Protein AF-A0A2N2CXV5-F1 (afdb_monomer_lite)

Foldseek 3Di:
DDAPLRVLVVQQVPCSVLSCLLCVQAVVSRVFAEDEAPDQFKHKAWQFPDWDDWDDDDVPDDTDDTDTDTDIDMGTWDKQKDKDKDFPVRQVVQVHPVSVCVVCSSVRSNVSSLVVSLCCVVVNQVVLQQVLLQEAELPADDLQKWKKKKAFDDPRAWGKYFGSVCSPPSHNWDKDWDPNQDWDFDFDDDPNDTDTGIITMIMTITIMDTHHSDSQRMHMYINQADDDPPGRQHALVNVVVSCVSNVHDLVGMAMETAPVSLVVVLVRVVVPDDPDDPPPDDDPPPQDDVNHGYDHHPSTDRRNHGHDDRD

Structure (mmCIF, N/CA/C/O backbone):
data_AF-A0A2N2CXV5-F1
#
_entry.id   AF-A0A2N2CXV5-F1
#
loop_
_atom_site.group_PDB
_atom_site.id
_atom_site.type_symbol
_atom_site.label_atom_id
_atom_site.label_alt_id
_atom_site.label_comp_id
_atom_site.label_asym_id
_atom_site.label_entity_id
_atom_site.label_seq_id
_atom_site.pdbx_PDB_ins_code
_atom_site.Cartn_x
_atom_site.Cartn_y
_atom_site.Cartn_z
_atom_site.occupancy
_atom_site.B_iso_or_equiv
_atom_site.auth_seq_id
_atom_site.auth_comp_id
_atom_site.auth_asym_id
_atom_site.auth_atom_id
_a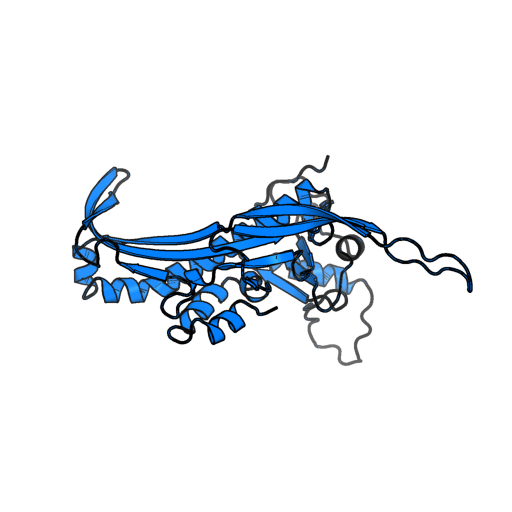tom_site.pdbx_PDB_model_num
ATOM 1 N N . MET A 1 1 ? -1.252 -17.374 -0.617 1.00 58.06 1 MET A N 1
ATOM 2 C CA . MET A 1 1 ? -1.313 -16.255 0.342 1.00 58.06 1 MET A CA 1
ATOM 3 C C . MET A 1 1 ? -2.695 -15.644 0.232 1.00 58.06 1 MET A C 1
ATOM 5 O O . MET A 1 1 ? -3.076 -15.354 -0.900 1.00 58.06 1 MET A O 1
ATOM 9 N N . PRO A 1 2 ? -3.452 -15.525 1.332 1.00 68.75 2 PRO A N 1
ATOM 10 C CA . PRO A 1 2 ? -4.800 -14.988 1.276 1.00 68.75 2 PRO A CA 1
ATOM 11 C C . PRO A 1 2 ? -4.801 -13.473 1.067 1.00 68.75 2 PRO A C 1
ATOM 13 O O . PRO A 1 2 ? -3.919 -12.761 1.553 1.00 68.75 2 PRO A O 1
ATOM 16 N N . THR A 1 3 ? -5.800 -12.975 0.347 1.00 73.31 3 THR A N 1
ATOM 17 C CA . THR A 1 3 ? -6.060 -11.533 0.239 1.00 73.31 3 THR A CA 1
ATOM 18 C C . THR A 1 3 ? -6.778 -11.020 1.483 1.00 73.31 3 THR A C 1
ATOM 20 O O . THR A 1 3 ? -7.294 -11.788 2.304 1.00 73.31 3 THR A O 1
ATOM 23 N N . LEU A 1 4 ? -6.867 -9.698 1.617 1.00 67.69 4 LEU A N 1
ATOM 24 C CA . LEU A 1 4 ? -7.587 -9.049 2.713 1.00 67.69 4 LEU A CA 1
ATOM 25 C C . LEU A 1 4 ? -9.054 -9.526 2.805 1.00 67.69 4 LEU A C 1
ATOM 27 O O . LEU A 1 4 ? -9.583 -9.750 3.897 1.00 67.69 4 LEU A O 1
ATOM 31 N N . LYS A 1 5 ? -9.690 -9.778 1.653 1.00 66.25 5 LYS A N 1
ATOM 32 C CA . LYS A 1 5 ? -11.042 -10.338 1.557 1.00 66.25 5 LYS A CA 1
ATOM 33 C C . LYS A 1 5 ? -11.127 -11.765 2.095 1.00 66.25 5 LYS A C 1
ATOM 35 O O . LYS A 1 5 ? -12.053 -12.076 2.841 1.00 66.25 5 LYS A O 1
ATOM 40 N N . GLU A 1 6 ? -10.160 -12.621 1.790 1.00 68.56 6 GLU A N 1
ATOM 41 C CA . GLU A 1 6 ? -10.125 -13.996 2.304 1.00 68.56 6 GLU A CA 1
ATOM 42 C C . GLU A 1 6 ? -9.856 -14.027 3.814 1.00 68.56 6 GLU A C 1
ATOM 44 O O . GLU A 1 6 ? -10.543 -14.733 4.556 1.00 68.56 6 GLU A O 1
ATOM 49 N N . LEU A 1 7 ? -8.946 -13.175 4.300 1.00 66.38 7 LEU A N 1
ATOM 50 C CA . LEU A 1 7 ? -8.708 -12.990 5.735 1.00 66.38 7 LEU A CA 1
ATOM 51 C C . LEU A 1 7 ? -9.961 -12.496 6.468 1.00 66.38 7 LEU A C 1
ATOM 53 O O . LEU A 1 7 ? -10.232 -12.920 7.593 1.00 66.38 7 LEU A O 1
ATOM 57 N N . SER A 1 8 ? -10.772 -11.652 5.827 1.00 61.53 8 SER A N 1
ATOM 58 C CA . SER A 1 8 ? -12.033 -11.186 6.404 1.00 61.53 8 SER A CA 1
ATOM 59 C C . SER A 1 8 ? -13.058 -12.299 6.612 1.00 61.53 8 SER A C 1
ATOM 61 O O . SER A 1 8 ? -13.732 -12.336 7.640 1.00 61.53 8 SER A O 1
ATOM 63 N N . VAL A 1 9 ? -13.139 -13.249 5.679 1.00 65.75 9 VAL A N 1
ATOM 64 C CA . VAL A 1 9 ? -14.046 -14.400 5.781 1.00 65.75 9 VAL A CA 1
ATOM 65 C C . VAL A 1 9 ? -13.598 -15.335 6.908 1.00 65.75 9 VAL A C 1
ATOM 67 O O . VAL A 1 9 ? -14.430 -15.895 7.628 1.00 65.75 9 VAL A O 1
ATOM 70 N N . LEU A 1 10 ? -12.284 -15.469 7.101 1.00 63.06 10 LEU A N 1
ATOM 71 C CA . LEU A 1 10 ? -11.699 -16.319 8.135 1.00 63.06 10 LEU A CA 1
ATOM 72 C C . LEU A 1 10 ? -11.851 -15.716 9.540 1.00 63.06 10 LEU A C 1
ATOM 74 O O . LEU A 1 10 ? -12.325 -16.402 10.451 1.00 63.06 10 LEU A O 1
ATOM 78 N N . PHE A 1 11 ? -11.505 -14.437 9.710 1.00 61.22 11 PHE A N 1
ATOM 79 C CA . PHE A 1 11 ? -11.371 -13.806 11.027 1.00 61.22 11 PHE A CA 1
ATOM 80 C C . PHE A 1 11 ? -12.473 -12.792 11.367 1.00 61.22 11 PHE A C 1
ATOM 82 O O . PHE A 1 11 ? -12.811 -12.640 12.540 1.00 61.22 11 PHE A O 1
ATOM 89 N N . ALA A 1 12 ? -13.091 -12.132 10.383 1.00 58.28 12 ALA A N 1
ATOM 90 C CA . ALA A 1 12 ? -14.071 -11.057 10.582 1.00 58.28 12 ALA A CA 1
ATOM 91 C C . ALA A 1 12 ? -15.535 -11.493 10.349 1.00 58.28 12 ALA A C 1
ATOM 93 O O . ALA A 1 12 ? -16.355 -10.747 9.811 1.00 58.28 12 ALA A O 1
ATOM 94 N N . LYS A 1 13 ? -15.900 -12.700 10.811 1.00 58.97 13 LYS A N 1
ATOM 95 C CA . LYS A 1 13 ? -17.235 -13.311 10.605 1.00 58.97 13 LYS A CA 1
ATOM 96 C C . LYS A 1 13 ? -18.418 -12.465 11.101 1.00 58.97 13 LYS A C 1
ATOM 98 O O . LYS A 1 13 ? -19.541 -12.672 10.650 1.00 58.97 13 LYS A O 1
ATOM 103 N N . LYS A 1 14 ? -18.197 -11.540 12.043 1.00 57.53 14 LYS A N 1
ATOM 104 C CA . LYS A 1 14 ? -19.257 -10.699 12.627 1.00 57.53 14 LYS A CA 1
ATOM 105 C C . LYS A 1 14 ? -19.511 -9.410 11.842 1.00 57.53 14 LYS A C 1
ATOM 107 O O . LYS A 1 14 ? -20.604 -8.859 11.952 1.00 57.53 14 LYS A O 1
ATOM 112 N N . GLN A 1 15 ? -18.541 -8.928 11.062 1.00 57.88 15 GLN A N 1
ATOM 113 C CA . GLN A 1 15 ? -18.641 -7.660 10.333 1.00 57.88 15 GLN A CA 1
ATOM 114 C C . GLN A 1 15 ? -18.047 -7.749 8.912 1.00 57.88 15 GLN A C 1
ATOM 116 O O . GLN A 1 15 ? -17.133 -6.996 8.576 1.00 57.88 15 GLN A O 1
ATOM 121 N N . PRO A 1 16 ? -18.591 -8.602 8.021 1.00 59.41 16 PRO A N 1
ATOM 122 C CA . PRO A 1 16 ? -18.078 -8.737 6.651 1.00 59.41 16 PRO A CA 1
ATOM 123 C C . PRO A 1 16 ? -18.153 -7.420 5.851 1.00 59.41 16 PRO A C 1
ATOM 125 O O . PRO A 1 16 ? -17.259 -7.103 5.072 1.00 59.41 16 PRO A O 1
ATOM 128 N N . LYS A 1 17 ? -19.165 -6.584 6.128 1.00 65.19 17 LYS A N 1
ATOM 129 C CA . LYS A 1 17 ? -19.355 -5.260 5.503 1.00 65.19 17 LYS A CA 1
ATOM 130 C C . LYS A 1 17 ? -18.257 -4.248 5.842 1.00 65.19 17 LYS A C 1
ATOM 132 O O . LYS A 1 17 ? -18.152 -3.221 5.173 1.00 65.19 17 LYS A O 1
ATOM 137 N N . GLN A 1 18 ? -17.474 -4.496 6.893 1.00 63.03 18 GLN A N 1
ATOM 138 C CA . GLN A 1 18 ? -16.375 -3.616 7.280 1.00 63.03 18 GLN A CA 1
ATOM 139 C C . GLN A 1 18 ? -15.266 -3.652 6.228 1.00 63.03 18 GLN A C 1
ATOM 141 O O . GLN A 1 18 ? -14.688 -2.619 5.919 1.00 63.03 18 GLN A O 1
ATOM 146 N N . VAL A 1 19 ? -15.022 -4.824 5.642 1.00 60.41 19 VAL A N 1
ATOM 147 C CA . VAL A 1 19 ? -13.957 -5.025 4.657 1.00 60.41 19 VAL A CA 1
ATOM 148 C C . VAL A 1 19 ? -14.339 -4.454 3.315 1.00 60.41 19 VAL A C 1
ATOM 150 O O . VAL A 1 19 ? -13.559 -3.699 2.758 1.00 60.41 19 VAL A O 1
ATOM 153 N N . GLU A 1 20 ? -15.575 -4.690 2.877 1.00 63.12 20 GLU A N 1
ATOM 154 C CA . GLU A 1 20 ? -16.129 -4.008 1.704 1.00 63.12 20 GLU A CA 1
ATOM 155 C C . GLU A 1 20 ? -16.028 -2.488 1.861 1.00 63.12 20 GLU A C 1
ATOM 157 O O . GLU A 1 20 ? -15.587 -1.803 0.950 1.00 63.12 20 GLU A O 1
ATOM 162 N N . SER A 1 21 ? -16.336 -1.956 3.050 1.00 65.25 21 SER A N 1
ATOM 163 C CA . SER A 1 21 ? -16.200 -0.518 3.307 1.00 65.25 21 SER A CA 1
ATOM 164 C C . SER A 1 21 ? -14.742 -0.042 3.320 1.00 65.25 21 SER A C 1
ATOM 166 O O . SER A 1 21 ? -14.509 1.137 3.109 1.00 65.25 21 SER A O 1
ATOM 168 N N . ILE A 1 22 ? -13.755 -0.898 3.589 1.00 67.25 22 ILE A N 1
ATOM 169 C CA . ILE A 1 22 ? -12.331 -0.527 3.525 1.00 67.25 22 ILE A CA 1
ATOM 170 C C . ILE A 1 22 ? -11.812 -0.623 2.082 1.00 67.25 22 ILE A C 1
ATOM 172 O O . ILE A 1 22 ? -11.020 0.222 1.675 1.00 67.25 22 ILE A O 1
ATOM 176 N N . THR A 1 23 ? -12.243 -1.628 1.312 1.00 65.38 23 THR A N 1
ATOM 177 C CA . THR A 1 23 ? -11.695 -1.938 -0.019 1.00 65.38 23 THR A CA 1
ATOM 178 C C . THR A 1 23 ? -12.426 -1.267 -1.184 1.00 65.38 23 THR A C 1
ATOM 180 O O . THR A 1 23 ? -11.843 -1.160 -2.258 1.00 65.38 23 THR A O 1
ATOM 183 N N . GLU A 1 24 ? -13.653 -0.763 -0.997 1.00 67.38 24 GLU A N 1
ATOM 184 C CA . GLU A 1 24 ? -14.468 -0.135 -2.058 1.00 67.38 24 GLU A CA 1
ATOM 185 C C . GLU A 1 24 ? -13.734 0.997 -2.798 1.00 67.38 24 GLU A C 1
ATOM 187 O O . GLU A 1 24 ? -13.763 1.044 -4.026 1.00 67.38 24 GLU A O 1
ATOM 192 N N . ASP A 1 25 ? -13.008 1.844 -2.062 1.00 69.56 25 ASP A N 1
ATOM 193 C CA . ASP A 1 25 ? -12.203 2.947 -2.611 1.00 69.56 25 ASP A CA 1
ATOM 194 C C . ASP A 1 25 ? -10.687 2.637 -2.586 1.00 69.56 25 ASP A C 1
ATOM 196 O O . ASP A 1 25 ? -9.846 3.534 -2.694 1.00 69.56 25 ASP A O 1
ATOM 200 N N . SER A 1 26 ? -10.303 1.376 -2.357 1.00 74.50 26 SER A N 1
ATOM 201 C CA . SER A 1 26 ? -8.905 0.933 -2.206 1.00 74.50 26 SER A CA 1
ATOM 202 C C . SER A 1 26 ? -8.666 -0.410 -2.911 1.00 74.50 26 SER A C 1
ATOM 204 O O . SER A 1 26 ? -8.510 -1.450 -2.261 1.00 74.50 26 SER A O 1
ATOM 206 N N . PRO A 1 27 ? -8.662 -0.409 -4.259 1.00 74.38 27 PRO A N 1
ATOM 207 C CA . PRO A 1 27 ? -8.575 -1.628 -5.061 1.00 74.38 27 PRO A CA 1
ATOM 208 C C . PRO A 1 27 ? -7.195 -2.298 -5.012 1.00 74.38 27 PRO A C 1
ATOM 210 O O . PRO A 1 27 ? -7.083 -3.485 -5.309 1.00 74.38 27 PRO A O 1
ATOM 213 N N . ILE A 1 28 ? -6.135 -1.567 -4.656 1.00 76.06 28 ILE A N 1
ATOM 214 C CA . ILE A 1 28 ? -4.784 -2.134 -4.545 1.00 76.06 28 ILE A CA 1
ATOM 215 C C . ILE A 1 28 ? -4.665 -2.881 -3.221 1.00 76.06 28 ILE A C 1
ATOM 217 O O . ILE A 1 28 ? -4.119 -3.981 -3.191 1.00 76.06 28 ILE A O 1
ATOM 221 N N . LEU A 1 29 ? -5.250 -2.342 -2.148 1.00 73.62 29 LEU A N 1
ATOM 222 C CA . LEU A 1 29 ? -5.289 -3.013 -0.849 1.00 73.62 29 LEU A CA 1
ATOM 223 C C . LEU A 1 29 ? -6.038 -4.360 -0.891 1.00 73.62 29 LEU A C 1
ATOM 225 O O . LEU A 1 29 ? -5.663 -5.281 -0.168 1.00 73.62 29 LEU A O 1
ATOM 229 N N . ASP A 1 30 ? -7.053 -4.497 -1.750 1.00 73.19 30 ASP A N 1
ATOM 230 C CA . ASP A 1 30 ? -7.798 -5.755 -1.940 1.00 73.19 30 ASP A CA 1
ATOM 231 C C . ASP A 1 30 ? -6.965 -6.849 -2.636 1.00 73.19 30 ASP A C 1
ATOM 233 O O . ASP A 1 30 ? -7.163 -8.039 -2.398 1.00 73.19 30 ASP A O 1
ATOM 237 N N . MET A 1 31 ? -6.004 -6.452 -3.476 1.00 74.44 31 MET A N 1
ATOM 238 C CA . MET A 1 31 ? -5.194 -7.367 -4.293 1.00 74.44 31 MET A CA 1
ATOM 239 C C . MET A 1 31 ? -3.884 -7.797 -3.625 1.00 74.44 31 MET A C 1
ATOM 241 O O . MET A 1 31 ? -3.286 -8.792 -4.038 1.00 74.44 31 MET A O 1
ATOM 245 N N . ILE A 1 32 ? -3.415 -7.063 -2.612 1.00 78.25 32 ILE A N 1
ATOM 246 C CA . ILE A 1 32 ? -2.170 -7.396 -1.915 1.00 78.25 32 ILE A CA 1
ATOM 247 C C . ILE A 1 32 ? -2.348 -8.717 -1.140 1.00 78.25 32 ILE A C 1
ATOM 249 O O . ILE A 1 32 ? -3.281 -8.841 -0.339 1.00 78.25 32 ILE A O 1
ATOM 253 N N . PRO A 1 33 ? -1.455 -9.707 -1.330 1.00 80.88 33 PRO A N 1
ATOM 254 C CA . PRO A 1 33 ? -1.423 -10.899 -0.498 1.00 80.88 33 PRO A CA 1
ATOM 255 C C . PRO A 1 33 ? -0.864 -10.572 0.889 1.00 80.88 33 PRO A C 1
ATOM 257 O O . PRO A 1 33 ? 0.152 -9.883 1.011 1.00 80.88 33 PRO A O 1
ATOM 260 N N . PHE A 1 34 ? -1.507 -11.108 1.925 1.00 78.94 34 PHE A N 1
ATOM 261 C CA . PHE A 1 34 ? -1.137 -10.882 3.318 1.00 78.94 34 PHE A CA 1
ATOM 262 C C . PHE A 1 34 ? -0.681 -12.172 4.012 1.00 78.94 34 PHE A C 1
ATOM 264 O O . PHE A 1 34 ? -1.282 -13.236 3.850 1.00 78.94 34 PHE A O 1
ATOM 271 N N . GLU A 1 35 ? 0.360 -12.054 4.831 1.00 81.12 35 GLU A N 1
ATOM 272 C CA . GLU A 1 35 ? 0.922 -13.111 5.670 1.00 81.12 35 GLU A CA 1
ATOM 273 C C . GLU A 1 35 ? 0.884 -12.708 7.149 1.00 81.12 35 GLU A C 1
ATOM 275 O O . GLU A 1 35 ? 0.914 -11.526 7.507 1.00 81.12 35 GLU A O 1
ATOM 280 N N . GLU A 1 36 ? 0.764 -13.709 8.019 1.00 80.44 36 GLU A N 1
ATOM 281 C CA . GLU A 1 36 ? 0.775 -13.493 9.462 1.00 80.44 36 GLU A CA 1
ATOM 282 C C . GLU A 1 36 ? 2.192 -13.128 9.912 1.00 80.44 36 GLU A C 1
ATOM 284 O O . GLU A 1 36 ? 3.160 -13.809 9.572 1.00 80.44 36 GLU A O 1
ATOM 289 N N . ALA A 1 37 ? 2.321 -12.045 10.677 1.00 76.62 37 ALA A N 1
ATOM 290 C CA . ALA A 1 37 ? 3.601 -11.670 11.255 1.00 76.62 37 ALA A CA 1
ATOM 291 C C . ALA A 1 37 ? 4.037 -12.687 12.321 1.00 76.62 37 ALA A C 1
ATOM 293 O O . ALA A 1 37 ? 3.244 -13.085 13.173 1.00 76.62 37 ALA A O 1
ATOM 294 N N . SER A 1 38 ? 5.323 -13.052 12.317 1.00 72.38 38 SER A N 1
ATOM 295 C CA . SER A 1 38 ? 5.918 -13.968 13.306 1.00 72.38 38 SER A CA 1
ATOM 296 C C . SER A 1 38 ? 5.746 -13.495 14.752 1.00 72.38 38 SER A C 1
ATOM 298 O O . SER A 1 38 ? 5.627 -14.314 15.660 1.00 72.38 38 SER A O 1
ATOM 300 N N . HIS A 1 39 ? 5.735 -12.177 14.975 1.00 75.88 39 HIS A N 1
ATOM 301 C CA . HIS A 1 39 ? 5.480 -11.570 16.275 1.00 75.88 39 HIS A CA 1
ATOM 302 C C . HIS A 1 39 ? 4.372 -10.518 16.171 1.00 75.88 39 HIS A C 1
ATOM 304 O O . HIS A 1 39 ? 3.982 -10.054 15.103 1.00 75.88 39 HIS A O 1
ATOM 310 N N . GLU A 1 40 ? 3.852 -10.099 17.321 1.00 67.69 40 GLU A N 1
ATOM 311 C CA . GLU A 1 40 ? 2.627 -9.296 17.379 1.00 67.69 40 GLU A CA 1
ATOM 312 C C . GLU A 1 40 ? 2.761 -7.884 16.800 1.00 67.69 40 GLU A C 1
ATOM 314 O O . GLU A 1 40 ? 1.770 -7.325 16.326 1.00 67.69 40 GLU A O 1
ATOM 319 N N . LEU A 1 41 ? 3.956 -7.300 16.893 1.00 72.88 41 LEU A N 1
ATOM 320 C CA . LEU A 1 41 ? 4.252 -5.912 16.523 1.00 72.88 41 LEU A CA 1
ATOM 321 C C . LEU A 1 41 ? 5.382 -5.800 15.496 1.00 72.88 41 LEU A C 1
ATOM 323 O O . LEU A 1 41 ? 5.647 -4.705 15.010 1.00 72.88 41 LEU A O 1
ATOM 327 N N . TRP A 1 42 ? 6.044 -6.906 15.170 1.00 73.06 42 TRP A N 1
ATOM 328 C CA . TRP A 1 42 ? 7.112 -6.947 14.182 1.00 73.06 42 TRP A CA 1
ATOM 329 C C . TRP A 1 42 ? 7.145 -8.306 13.493 1.00 73.06 42 TRP A C 1
ATOM 331 O O . TRP A 1 42 ? 6.722 -9.311 14.060 1.00 73.06 42 TRP A O 1
ATOM 341 N N . ASN A 1 43 ? 7.686 -8.343 12.285 1.00 75.06 43 ASN A N 1
ATOM 342 C CA . ASN A 1 43 ? 8.043 -9.576 11.617 1.00 75.06 43 ASN A CA 1
ATOM 343 C C . ASN A 1 43 ? 9.561 -9.715 11.551 1.00 75.06 43 ASN A C 1
ATOM 345 O O . ASN A 1 43 ? 10.271 -8.757 11.244 1.00 75.06 43 ASN A O 1
ATOM 349 N N . VAL A 1 44 ? 10.043 -10.912 11.863 1.00 73.44 44 VAL A N 1
ATOM 350 C CA . VAL A 1 44 ? 11.419 -11.329 11.626 1.00 73.44 44 VAL A CA 1
ATOM 351 C C . VAL A 1 44 ? 11.451 -12.117 10.322 1.00 73.44 44 VAL A C 1
ATOM 353 O O . VAL A 1 44 ? 10.653 -13.037 10.156 1.00 73.44 44 VAL A O 1
ATOM 356 N N . TYR A 1 45 ? 12.365 -11.769 9.421 1.00 71.00 45 TYR A N 1
ATOM 357 C CA . TYR A 1 45 ? 12.619 -12.534 8.203 1.00 71.00 45 TYR A CA 1
ATOM 358 C C . TYR A 1 45 ? 14.122 -12.672 7.954 1.00 71.00 45 TYR A C 1
ATOM 360 O O . TYR A 1 45 ? 14.913 -11.818 8.360 1.00 71.00 45 TYR A O 1
ATOM 368 N N . GLU A 1 46 ? 14.508 -13.768 7.308 1.00 63.19 46 GLU A N 1
ATOM 369 C CA . GLU A 1 46 ? 15.858 -13.950 6.779 1.00 63.19 46 GLU A CA 1
ATOM 370 C C . GLU A 1 46 ? 15.959 -13.246 5.432 1.00 63.19 46 GLU A C 1
ATOM 372 O O . GLU A 1 46 ? 15.227 -13.571 4.499 1.00 63.19 46 GLU A O 1
ATOM 377 N N . ASP A 1 47 ? 16.875 -12.291 5.330 1.00 69.06 47 ASP A N 1
ATOM 378 C CA . ASP A 1 47 ? 17.286 -11.730 4.054 1.00 69.06 47 ASP A CA 1
ATOM 379 C C . ASP A 1 47 ? 18.507 -12.505 3.562 1.00 69.06 47 ASP A C 1
ATOM 381 O O . ASP A 1 47 ? 19.564 -12.491 4.198 1.00 69.06 47 ASP A O 1
ATOM 385 N N . ALA A 1 48 ? 18.353 -13.239 2.463 1.00 62.69 48 ALA A N 1
ATOM 386 C CA . ALA A 1 48 ? 19.436 -14.020 1.887 1.00 62.69 48 ALA A CA 1
ATOM 387 C C . ALA A 1 48 ? 20.416 -13.081 1.168 1.00 62.69 48 ALA A C 1
ATOM 389 O O . ALA A 1 48 ? 20.102 -12.519 0.118 1.00 62.69 48 ALA A O 1
ATOM 390 N N . THR A 1 49 ? 21.614 -12.910 1.728 1.00 63.25 49 THR A N 1
ATOM 391 C CA . THR A 1 49 ? 22.648 -12.033 1.161 1.00 63.25 49 THR A CA 1
ATOM 392 C C . THR A 1 49 ? 23.432 -12.732 0.057 1.00 63.25 49 THR A C 1
ATOM 394 O O . THR A 1 49 ? 23.715 -12.126 -0.975 1.00 63.25 49 THR A O 1
ATOM 397 N N . GLU A 1 50 ? 23.733 -14.020 0.237 1.00 58.66 50 GLU A N 1
ATOM 398 C CA . GLU A 1 50 ? 24.395 -14.864 -0.760 1.00 58.66 50 GLU A CA 1
ATOM 399 C C . GLU A 1 50 ? 23.765 -16.261 -0.763 1.00 58.66 50 GLU A C 1
ATOM 401 O O . GLU A 1 50 ? 23.747 -16.954 0.257 1.00 58.66 50 GLU A O 1
ATOM 406 N N . ILE A 1 51 ? 23.275 -16.692 -1.928 1.00 60.47 51 ILE A N 1
ATOM 407 C CA . ILE A 1 51 ? 22.756 -18.046 -2.143 1.00 60.47 51 ILE A CA 1
ATOM 408 C C . ILE A 1 51 ? 23.716 -18.772 -3.083 1.00 60.47 51 ILE A C 1
ATOM 410 O O . ILE A 1 51 ? 23.803 -18.441 -4.267 1.00 60.47 51 ILE A O 1
ATOM 414 N N . THR A 1 52 ? 24.406 -19.791 -2.576 1.00 62.66 52 THR A N 1
ATOM 415 C CA . THR A 1 52 ? 25.201 -20.705 -3.404 1.00 62.66 52 THR A CA 1
ATOM 416 C C . THR A 1 52 ? 24.315 -21.873 -3.811 1.00 62.66 52 THR A C 1
ATOM 418 O O . THR A 1 52 ? 24.066 -22.769 -3.008 1.00 62.66 52 THR A O 1
ATOM 421 N N . GLY A 1 53 ? 23.804 -21.849 -5.044 1.00 62.91 53 GLY A N 1
ATOM 422 C CA . GLY A 1 53 ? 22.986 -22.927 -5.606 1.00 62.91 53 GLY A CA 1
ATOM 423 C C . GLY A 1 53 ? 23.814 -24.111 -6.122 1.00 62.91 53 GLY A C 1
ATOM 424 O O . GLY A 1 53 ? 24.994 -23.969 -6.439 1.00 62.91 53 GLY A O 1
ATOM 425 N N . ALA A 1 54 ? 23.182 -25.280 -6.245 1.00 65.62 54 ALA A N 1
ATOM 426 C CA . ALA A 1 54 ? 23.786 -26.429 -6.918 1.00 65.62 54 ALA A CA 1
ATOM 427 C C . ALA A 1 54 ? 23.767 -26.226 -8.443 1.00 65.62 54 ALA A C 1
ATOM 429 O O . ALA A 1 54 ? 22.713 -25.958 -9.022 1.00 65.62 54 ALA A O 1
ATOM 430 N N . GLY A 1 55 ? 24.927 -26.359 -9.087 1.00 73.12 55 GLY A N 1
ATOM 431 C CA . GLY A 1 55 ? 25.058 -26.409 -10.544 1.00 73.12 55 GLY A CA 1
ATOM 432 C C . GLY A 1 55 ? 25.115 -27.845 -11.065 1.00 73.12 55 GLY A C 1
ATOM 433 O O . GLY A 1 55 ? 25.287 -28.787 -10.291 1.00 73.12 55 GLY A O 1
ATOM 434 N N . PHE A 1 56 ? 24.999 -28.012 -12.385 1.00 70.00 56 PHE A N 1
ATOM 435 C CA . PHE A 1 56 ? 25.311 -29.293 -13.017 1.00 70.00 56 PHE A CA 1
ATOM 436 C C . PHE A 1 56 ? 26.799 -29.592 -12.835 1.00 70.00 56 PHE A C 1
ATOM 438 O O . PHE A 1 56 ? 27.644 -28.756 -13.154 1.00 70.00 56 PHE A O 1
ATOM 445 N N . VAL A 1 57 ? 27.097 -30.779 -12.321 1.00 77.69 57 VAL A N 1
ATOM 446 C CA . VAL A 1 57 ? 28.445 -31.342 -12.298 1.00 77.69 57 VAL A CA 1
ATOM 447 C C . VAL A 1 57 ? 28.465 -32.604 -13.145 1.00 77.69 57 VAL A C 1
ATOM 449 O O . VAL A 1 57 ? 27.439 -33.275 -13.288 1.00 77.69 57 VAL A O 1
ATOM 452 N N . ASP A 1 58 ? 29.623 -32.899 -13.724 1.00 74.12 58 ASP A N 1
ATOM 453 C CA . ASP A 1 58 ? 29.820 -34.111 -14.509 1.00 74.12 58 ASP A CA 1
ATOM 454 C C . ASP A 1 58 ? 29.604 -35.366 -13.647 1.00 74.12 58 ASP A C 1
ATOM 456 O O . ASP A 1 58 ? 29.747 -35.345 -12.420 1.00 74.12 58 ASP A O 1
ATOM 460 N N . LEU A 1 59 ? 29.252 -36.477 -14.298 1.00 62.22 59 LEU A N 1
ATOM 461 C CA . LEU A 1 59 ? 29.185 -37.785 -13.646 1.00 62.22 59 LEU A CA 1
ATOM 462 C C . LEU A 1 59 ? 30.540 -38.086 -12.977 1.00 62.22 59 LEU A C 1
ATOM 464 O O . LEU A 1 59 ? 31.585 -37.931 -13.603 1.00 62.22 59 LEU A O 1
ATOM 468 N N . ASP A 1 60 ? 30.495 -38.480 -11.701 1.00 69.75 60 ASP A N 1
ATOM 469 C CA . ASP A 1 60 ? 31.641 -38.741 -10.809 1.00 69.75 60 ASP A CA 1
ATOM 470 C C . ASP A 1 60 ? 32.454 -37.516 -10.327 1.00 69.75 60 ASP A C 1
ATOM 472 O O . ASP A 1 60 ? 33.469 -37.679 -9.644 1.00 69.75 60 ASP A O 1
ATOM 476 N N . ALA A 1 61 ? 32.005 -36.283 -10.588 1.00 74.19 61 ALA A N 1
ATOM 477 C CA . ALA A 1 61 ? 32.605 -35.083 -9.999 1.00 74.19 61 ALA A CA 1
ATOM 478 C C . ALA A 1 61 ? 32.079 -34.800 -8.568 1.00 74.19 61 ALA A C 1
ATOM 480 O O . ALA A 1 61 ? 30.930 -35.120 -8.246 1.00 74.19 61 ALA A O 1
ATOM 481 N N . PRO A 1 62 ? 32.885 -34.178 -7.681 1.00 71.88 62 PRO A N 1
ATOM 482 C CA . PRO A 1 62 ? 32.432 -33.806 -6.343 1.00 71.88 62 PRO A CA 1
ATOM 483 C C . PRO A 1 62 ? 31.304 -32.767 -6.410 1.00 71.88 62 PRO A C 1
ATOM 485 O O . PRO A 1 62 ? 31.405 -31.764 -7.119 1.00 71.88 62 PRO A O 1
ATOM 488 N N . LEU A 1 63 ? 30.237 -32.995 -5.638 1.00 75.56 63 LEU A N 1
ATOM 489 C CA . LEU A 1 63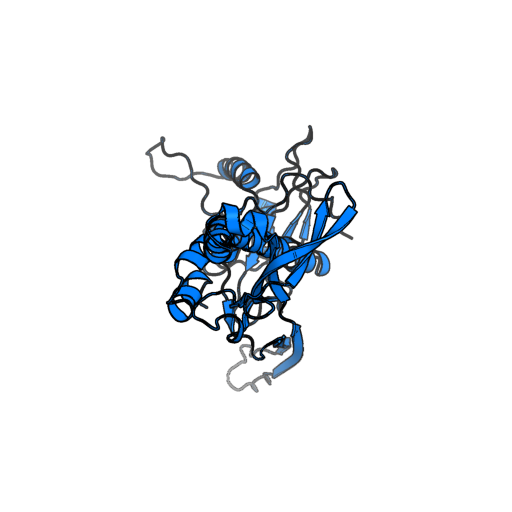 ? 29.102 -32.075 -5.555 1.00 75.56 63 LEU A CA 1
ATOM 490 C C . LEU A 1 63 ? 29.531 -30.740 -4.916 1.00 75.56 63 LEU A C 1
ATOM 492 O O . LEU A 1 63 ? 30.248 -30.753 -3.910 1.00 75.56 63 LEU A O 1
ATOM 496 N N . PRO A 1 64 ? 29.077 -29.588 -5.443 1.00 76.94 64 PRO A N 1
ATOM 497 C CA . PRO A 1 64 ? 29.362 -28.299 -4.834 1.00 76.94 64 PRO A CA 1
ATOM 498 C C . PRO A 1 64 ? 28.632 -28.178 -3.494 1.00 76.94 64 PRO A C 1
ATOM 500 O O . PRO A 1 64 ? 27.464 -28.554 -3.366 1.00 76.94 64 PRO A O 1
ATOM 503 N N . THR A 1 65 ? 29.308 -27.616 -2.493 1.00 71.31 65 THR A N 1
ATOM 504 C CA . THR A 1 65 ? 28.681 -27.295 -1.208 1.00 71.31 65 THR A CA 1
ATOM 505 C C . THR A 1 65 ? 27.648 -26.189 -1.410 1.00 71.31 65 THR A C 1
ATOM 507 O O . THR A 1 65 ? 27.988 -25.057 -1.750 1.00 71.31 65 THR A O 1
ATOM 510 N N . VAL A 1 66 ? 26.382 -26.528 -1.187 1.00 74.69 66 VAL A N 1
ATOM 511 C CA . VAL A 1 66 ? 25.248 -25.598 -1.221 1.00 74.69 66 VAL A CA 1
ATOM 512 C C . VAL A 1 66 ? 25.120 -24.943 0.151 1.00 74.69 66 VAL A C 1
ATOM 514 O O . VAL A 1 66 ? 25.194 -25.620 1.176 1.00 74.69 66 VAL A O 1
ATOM 517 N N . GLY A 1 67 ? 24.925 -23.628 0.184 1.00 62.91 67 GLY A N 1
ATOM 518 C CA . GLY A 1 67 ? 24.770 -22.880 1.426 1.00 62.91 67 GLY A CA 1
ATOM 519 C C . GLY A 1 67 ? 24.120 -21.524 1.188 1.00 62.91 67 GLY A C 1
ATOM 520 O O . GLY A 1 67 ? 24.228 -20.955 0.103 1.00 62.91 67 GLY A O 1
ATOM 521 N N . MET A 1 68 ? 23.442 -21.017 2.213 1.00 64.75 68 MET A N 1
ATOM 522 C CA . MET A 1 68 ? 22.852 -19.683 2.228 1.00 64.75 68 MET A CA 1
ATOM 523 C C . MET A 1 68 ? 23.513 -18.887 3.348 1.00 64.75 68 MET A C 1
ATOM 525 O O . MET A 1 68 ? 23.521 -19.333 4.495 1.00 64.75 68 MET A O 1
ATOM 529 N N . LYS A 1 69 ? 24.074 -17.724 3.018 1.00 70.25 69 LYS A N 1
ATOM 530 C CA . LYS A 1 69 ? 24.353 -16.694 4.018 1.00 70.25 69 LYS A CA 1
ATOM 531 C C . LYS A 1 69 ? 23.151 -15.775 4.071 1.00 70.25 69 LYS A C 1
ATOM 533 O O . LYS A 1 69 ? 22.660 -15.315 3.039 1.00 70.25 69 LYS A O 1
ATOM 538 N N . SER A 1 70 ? 22.690 -15.519 5.276 1.00 69.69 70 SER A N 1
ATOM 539 C CA . SER A 1 70 ? 21.478 -14.765 5.524 1.00 69.69 70 SER A CA 1
ATOM 540 C C . SER A 1 70 ? 21.671 -13.846 6.718 1.00 69.69 70 SER A C 1
ATOM 542 O O . SER A 1 70 ? 22.409 -14.143 7.660 1.00 69.69 70 SER A O 1
ATOM 544 N N . GLU A 1 71 ? 21.011 -12.699 6.657 1.00 70.75 71 GLU A N 1
ATOM 545 C CA . GLU A 1 71 ? 20.926 -11.755 7.759 1.00 70.75 71 GLU A CA 1
ATOM 546 C C . GLU A 1 71 ? 19.494 -11.718 8.274 1.00 70.75 71 GLU A C 1
ATOM 548 O O . GLU A 1 71 ? 18.534 -11.579 7.516 1.00 70.75 71 GLU A O 1
ATOM 553 N N . LEU A 1 72 ? 19.340 -11.821 9.590 1.00 71.75 72 LEU A N 1
ATOM 554 C CA . LEU A 1 72 ? 18.036 -11.755 10.226 1.00 71.75 72 LEU A CA 1
ATOM 555 C C . LEU A 1 72 ? 17.618 -10.2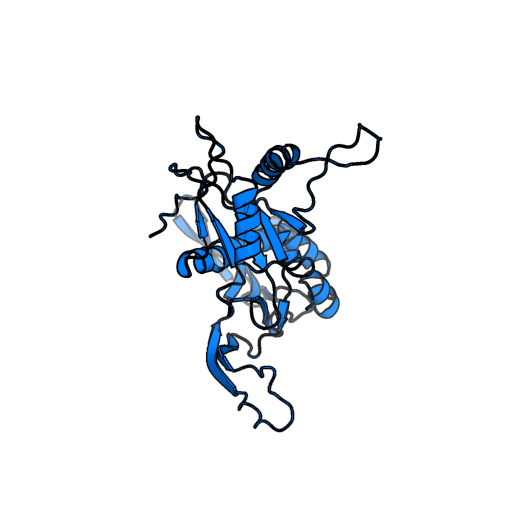86 10.361 1.00 71.75 72 LEU A C 1
ATOM 557 O O . LEU A 1 72 ? 18.203 -9.529 11.139 1.00 71.75 72 LEU A O 1
ATOM 561 N N . LYS A 1 73 ? 16.605 -9.877 9.594 1.00 76.06 73 LYS A N 1
ATOM 562 C CA . LYS A 1 73 ? 16.067 -8.514 9.587 1.00 76.06 73 LYS A CA 1
ATOM 563 C C . LYS A 1 73 ? 14.717 -8.450 10.287 1.00 76.06 73 LYS A C 1
ATOM 565 O O . LYS A 1 73 ? 13.940 -9.405 10.315 1.00 76.06 73 LYS A O 1
ATOM 570 N N . LYS A 1 74 ? 14.440 -7.284 10.870 1.00 78.44 74 LYS A N 1
ATOM 571 C CA . LYS A 1 74 ? 13.198 -6.978 11.582 1.00 78.44 74 LYS A CA 1
ATOM 572 C C . LYS A 1 74 ? 12.442 -5.881 10.839 1.00 78.44 74 LYS A C 1
ATOM 574 O O . LYS A 1 74 ? 13.009 -4.825 10.573 1.00 78.44 74 LYS A O 1
ATOM 579 N N . VAL A 1 75 ? 11.162 -6.111 10.558 1.00 75.50 75 VAL A N 1
ATOM 580 C CA . VAL A 1 75 ? 10.229 -5.097 10.042 1.00 75.50 75 VAL A CA 1
ATOM 581 C C . VAL A 1 75 ? 9.133 -4.873 11.068 1.00 75.50 75 VAL A C 1
ATOM 583 O O . VAL A 1 75 ? 8.415 -5.799 11.440 1.00 75.50 75 VAL A O 1
ATOM 586 N N . ASP A 1 76 ? 9.002 -3.639 11.538 1.00 74.50 76 ASP A N 1
ATOM 587 C CA . ASP A 1 76 ? 7.951 -3.269 12.480 1.00 74.50 76 ASP A CA 1
ATOM 588 C C . ASP A 1 76 ? 6.605 -3.111 11.754 1.00 74.50 76 ASP A C 1
ATOM 590 O O . ASP A 1 76 ? 6.521 -2.538 10.665 1.00 74.50 76 ASP A O 1
ATOM 594 N N . LEU A 1 77 ? 5.527 -3.611 12.365 1.00 76.44 77 LEU A N 1
ATOM 595 C CA . LEU A 1 77 ? 4.176 -3.372 11.866 1.00 76.44 77 LEU A CA 1
ATOM 596 C C . LEU A 1 77 ? 3.741 -1.950 12.217 1.00 76.44 77 LEU A C 1
ATOM 598 O O . LEU A 1 77 ? 3.954 -1.449 13.322 1.00 76.44 77 LEU A O 1
ATOM 602 N N . SER A 1 78 ? 3.050 -1.320 11.276 1.00 75.62 78 SER A N 1
ATOM 603 C CA . SER A 1 78 ? 2.443 -0.009 11.457 1.00 75.62 78 SER A CA 1
ATOM 604 C C . SER A 1 78 ? 1.018 -0.125 11.996 1.00 75.62 78 SER A C 1
ATOM 606 O O . SER A 1 78 ? 0.351 -1.157 11.898 1.00 75.62 78 SER A O 1
ATOM 608 N N . ILE A 1 79 ? 0.534 0.958 12.599 1.00 74.12 79 ILE A N 1
ATOM 609 C CA . ILE A 1 79 ? -0.837 1.037 13.100 1.00 74.12 79 ILE A CA 1
ATOM 610 C C . ILE A 1 79 ? -1.709 1.690 12.030 1.00 74.12 79 ILE A C 1
ATOM 612 O O . ILE A 1 79 ? -1.523 2.860 11.709 1.00 74.12 79 ILE A O 1
ATOM 616 N N . MET A 1 80 ? -2.708 0.958 11.544 1.00 70.44 80 MET A N 1
ATOM 617 C CA . MET A 1 80 ? -3.810 1.522 10.769 1.00 70.44 80 MET A CA 1
ATOM 618 C C . MET A 1 80 ? -4.965 1.809 11.725 1.00 70.44 80 MET A C 1
ATOM 620 O O . MET A 1 80 ? -5.526 0.893 12.330 1.00 70.44 80 MET A O 1
ATOM 624 N N . GLY A 1 81 ? -5.312 3.077 11.916 1.00 70.81 81 GLY A N 1
ATOM 625 C CA . GLY A 1 81 ? -6.357 3.428 12.866 1.00 70.81 81 GLY A CA 1
ATOM 626 C C . GLY A 1 81 ? -6.471 4.913 13.159 1.00 70.81 81 GLY A C 1
ATOM 627 O O . GLY A 1 81 ? -5.705 5.732 12.660 1.00 70.81 81 GLY A O 1
ATOM 628 N N . GLY A 1 82 ? -7.441 5.249 14.001 1.00 73.25 82 GLY A N 1
ATOM 629 C CA . GLY A 1 82 ? -7.728 6.619 14.400 1.00 73.25 82 GLY A CA 1
ATOM 630 C C . GLY A 1 82 ? -8.679 6.679 15.588 1.00 73.25 82 GLY A C 1
ATOM 631 O O . GLY A 1 82 ? -9.301 5.680 15.965 1.00 73.25 82 GLY A O 1
ATOM 632 N N . ILE A 1 83 ? -8.780 7.862 16.188 1.00 79.31 83 ILE A N 1
ATOM 633 C CA . ILE A 1 83 ? -9.746 8.155 17.248 1.00 79.31 83 ILE A CA 1
ATOM 634 C C . ILE A 1 83 ? -10.856 9.000 16.631 1.00 79.31 83 ILE A C 1
ATOM 636 O O . ILE A 1 83 ? -10.594 10.074 16.095 1.00 79.31 83 ILE A O 1
ATOM 640 N N . ALA A 1 84 ? -12.091 8.511 16.701 1.00 78.44 84 ALA A N 1
ATOM 641 C CA . ALA A 1 84 ? -13.267 9.290 16.351 1.00 78.44 84 ALA A CA 1
ATOM 642 C C . ALA A 1 84 ? -13.874 9.870 17.628 1.00 78.44 84 ALA A C 1
ATOM 644 O O . ALA A 1 84 ? -14.012 9.167 18.630 1.00 78.44 84 ALA A O 1
ATOM 645 N N . GLN A 1 85 ? -14.243 11.147 17.582 1.00 82.94 85 GLN A N 1
ATOM 646 C CA . GLN A 1 85 ? -14.791 11.874 18.721 1.00 82.94 85 GLN A CA 1
ATOM 647 C C . GLN A 1 85 ? -16.095 12.578 18.354 1.00 82.94 85 GLN A C 1
ATOM 649 O O . GLN A 1 85 ? -16.274 13.026 17.219 1.00 82.94 85 GLN A O 1
ATOM 654 N N . VAL A 1 86 ? -17.006 12.671 19.319 1.00 81.19 86 VAL A N 1
ATOM 655 C CA . VAL A 1 86 ? -18.281 13.380 19.181 1.00 81.19 86 VAL A CA 1
ATOM 656 C C . VAL A 1 86 ? -18.595 14.136 20.467 1.00 81.19 86 VAL A C 1
ATOM 658 O O . VAL A 1 86 ? -18.415 13.607 21.559 1.00 81.19 86 VAL A O 1
ATOM 661 N N . GLU A 1 87 ? -19.056 15.374 20.323 1.00 83.50 87 GLU A N 1
ATOM 662 C CA . GLU A 1 87 ? -19.537 16.210 21.429 1.00 83.50 87 GLU A CA 1
ATOM 663 C C . GLU A 1 87 ? -20.867 15.665 21.975 1.00 83.50 87 GLU A C 1
ATOM 665 O O . GLU A 1 87 ? -21.652 15.075 21.225 1.00 83.50 87 GLU A O 1
ATOM 670 N N . GLU A 1 88 ? -21.137 15.877 23.262 1.00 80.50 88 GLU A N 1
ATOM 671 C CA . GLU A 1 88 ? -22.336 15.367 23.939 1.00 80.50 88 GLU A CA 1
ATOM 672 C C . GLU A 1 88 ? -23.642 15.814 23.264 1.00 80.50 88 GLU A C 1
ATOM 674 O O . GLU A 1 88 ? -24.445 14.969 22.861 1.00 80.50 88 GLU A O 1
ATOM 679 N N . ASP A 1 89 ? -23.820 17.119 23.048 1.00 77.50 89 ASP A N 1
ATOM 680 C CA . ASP A 1 89 ? -25.044 17.674 22.453 1.00 77.50 89 ASP A CA 1
ATOM 681 C C . ASP A 1 89 ? -25.286 17.120 21.044 1.00 77.50 89 ASP A C 1
ATOM 683 O O . ASP A 1 89 ? -26.396 16.728 20.673 1.00 77.50 89 ASP A O 1
ATOM 687 N N . LYS A 1 90 ? -24.213 16.994 20.257 1.00 75.94 90 LYS A N 1
ATOM 688 C CA . LYS A 1 90 ? -24.276 16.427 18.908 1.00 75.94 90 LYS A CA 1
ATOM 689 C C . LYS A 1 90 ? -24.624 14.940 18.943 1.00 75.94 90 LYS A C 1
ATOM 691 O O . LYS A 1 90 ? -25.369 14.470 18.087 1.00 75.94 90 LYS A O 1
ATOM 696 N N . ALA A 1 91 ? -24.117 14.192 19.919 1.00 74.56 91 ALA A N 1
ATOM 697 C CA . ALA A 1 91 ? -24.485 12.795 20.103 1.00 74.56 91 ALA A CA 1
ATOM 698 C C . ALA A 1 91 ? -25.969 12.650 20.481 1.00 74.56 91 ALA A C 1
ATOM 700 O O . ALA A 1 91 ? -26.646 11.772 19.942 1.00 74.56 91 ALA A O 1
ATOM 701 N N . GLN A 1 92 ? -26.498 13.528 21.341 1.00 76.62 92 GLN A N 1
ATOM 702 C CA . GLN A 1 92 ? -27.915 13.527 21.721 1.00 76.62 92 GLN A CA 1
ATOM 703 C C . GLN A 1 92 ? -28.834 13.847 20.535 1.00 76.62 92 GLN A C 1
ATOM 705 O O . GLN A 1 92 ? -29.800 13.118 20.301 1.00 76.62 92 GLN A O 1
ATOM 710 N N . MET A 1 93 ? -28.493 14.845 19.712 1.00 75.12 93 MET A N 1
ATOM 711 C CA . MET A 1 93 ? -29.271 15.206 18.513 1.00 75.12 93 MET A CA 1
ATOM 712 C C . MET A 1 93 ? -29.418 14.056 17.503 1.00 75.12 93 MET A C 1
ATOM 714 O O . MET A 1 93 ? -30.396 14.000 16.761 1.00 75.12 93 MET A O 1
ATOM 718 N N . TYR A 1 94 ? -28.464 13.124 17.470 1.00 72.50 94 TYR A N 1
ATOM 719 C CA . TYR A 1 94 ? -28.486 11.950 16.591 1.00 72.50 94 TYR A CA 1
ATOM 720 C C . TYR A 1 94 ? -29.098 10.697 17.248 1.00 72.50 94 TYR A C 1
ATOM 722 O O . TYR A 1 94 ? -29.043 9.603 16.679 1.00 72.50 94 TYR A O 1
ATOM 730 N N . GLY A 1 95 ? -29.708 10.843 18.430 1.00 72.56 95 GLY A N 1
ATOM 731 C CA . GLY A 1 95 ? -30.336 9.745 19.166 1.00 72.56 95 GLY A CA 1
ATOM 732 C C . GLY A 1 95 ? -29.337 8.845 19.899 1.00 72.56 95 GLY A C 1
ATOM 733 O O . GLY A 1 95 ? -29.611 7.657 20.076 1.00 72.56 95 GLY A O 1
ATOM 734 N N . GLY A 1 96 ? -28.180 9.390 20.285 1.00 77.75 96 GLY A N 1
ATOM 735 C CA . GLY A 1 96 ? -27.150 8.737 21.093 1.00 77.75 96 GLY A CA 1
ATOM 736 C C . GLY A 1 96 ? -25.820 8.514 20.362 1.00 77.75 96 GLY A C 1
ATOM 737 O O . GLY A 1 96 ? -25.761 8.367 19.137 1.00 77.75 96 GLY A O 1
ATOM 738 N N . ALA A 1 97 ? -24.735 8.420 21.138 1.00 70.75 97 ALA A N 1
ATOM 739 C CA . ALA A 1 97 ? -23.370 8.257 20.630 1.00 70.75 97 ALA A CA 1
ATOM 740 C C . ALA A 1 97 ? -23.202 7.004 19.752 1.00 70.75 97 ALA A C 1
ATOM 742 O O . ALA A 1 97 ? -22.583 7.061 18.691 1.00 70.75 97 ALA A O 1
ATOM 743 N N . THR A 1 98 ? -23.818 5.881 20.132 1.00 73.19 98 THR A N 1
ATOM 744 C CA . THR A 1 98 ? -23.732 4.614 19.388 1.00 73.19 98 THR A CA 1
ATOM 745 C C . THR A 1 98 ? -24.299 4.725 17.971 1.00 73.19 98 THR A C 1
ATOM 747 O O . THR A 1 98 ? -23.693 4.229 17.023 1.00 73.19 98 THR A O 1
ATOM 750 N N . ARG A 1 99 ? -25.438 5.411 17.797 1.00 73.44 99 ARG A N 1
ATOM 751 C CA . ARG A 1 99 ? -26.058 5.606 16.474 1.00 73.44 99 ARG A CA 1
ATOM 752 C C . ARG A 1 99 ? -25.246 6.558 15.605 1.00 73.44 99 ARG A C 1
ATOM 754 O O . ARG A 1 99 ? -25.105 6.317 14.406 1.00 73.44 99 ARG A O 1
ATOM 761 N N . TYR A 1 100 ? -24.683 7.604 16.208 1.00 77.25 100 TYR A N 1
ATOM 762 C CA . TYR A 1 100 ? -23.801 8.533 15.510 1.00 77.25 100 TYR A CA 1
ATOM 763 C C . TYR A 1 100 ? -22.556 7.820 14.966 1.00 77.25 100 TYR A C 1
ATOM 765 O O . TYR A 1 100 ? -22.253 7.923 13.775 1.00 77.25 100 TYR A O 1
ATOM 773 N N . PHE A 1 101 ? -21.880 7.035 15.808 1.00 76.38 101 PHE A N 1
ATOM 774 C CA . PHE A 1 101 ? -20.682 6.312 15.399 1.00 76.38 101 PHE A CA 1
ATOM 775 C C . PHE A 1 101 ? -20.967 5.244 14.343 1.00 76.38 101 PHE A C 1
ATOM 777 O O . PHE A 1 101 ? -20.247 5.207 13.354 1.00 76.38 101 PHE A O 1
ATOM 784 N N . ALA A 1 102 ? -22.054 4.475 14.457 1.00 76.62 102 ALA A N 1
ATOM 785 C CA . ALA A 1 102 ? -22.430 3.489 13.437 1.00 76.62 102 ALA A CA 1
ATOM 786 C C . ALA A 1 102 ? -22.696 4.121 12.053 1.00 76.62 102 ALA A C 1
ATOM 788 O O . ALA A 1 102 ? -22.417 3.518 11.016 1.00 76.62 102 ALA A O 1
ATOM 789 N N . LYS A 1 103 ? -23.219 5.357 12.012 1.00 78.56 103 LYS A N 1
ATOM 790 C CA . LYS A 1 103 ? -23.437 6.089 10.754 1.00 78.56 103 LYS A CA 1
ATOM 791 C C . LYS A 1 103 ? -22.122 6.570 10.134 1.00 78.56 103 LYS A C 1
ATOM 793 O O . LYS A 1 103 ? -21.979 6.533 8.914 1.00 78.56 103 LYS A O 1
ATOM 798 N N . GLN A 1 104 ? -21.183 7.042 10.956 1.00 76.62 104 GLN A N 1
ATOM 799 C CA . GLN A 1 104 ? -19.896 7.566 10.483 1.00 76.62 104 GLN A CA 1
ATOM 800 C C . GLN A 1 104 ? -18.848 6.485 10.224 1.00 76.62 104 GLN A C 1
ATOM 802 O O . GLN A 1 104 ? -17.940 6.710 9.426 1.00 76.62 104 GLN A O 1
ATOM 807 N N . GLU A 1 105 ? -18.988 5.319 10.850 1.00 74.50 105 GLU A N 1
ATOM 808 C CA . GLU A 1 105 ? -18.047 4.204 10.776 1.00 74.50 105 GLU A CA 1
ATOM 809 C C . GLU A 1 105 ? -17.680 3.865 9.329 1.00 74.50 105 GLU A C 1
ATOM 811 O O . GLU A 1 105 ? -16.502 3.843 8.995 1.00 74.50 105 GLU A O 1
ATOM 816 N N . LYS A 1 106 ? -18.658 3.738 8.424 1.00 75.88 106 LYS A N 1
ATOM 817 C CA . LYS A 1 106 ? -18.385 3.447 7.004 1.00 75.88 106 LYS A CA 1
ATOM 818 C C . LYS A 1 106 ? -17.476 4.479 6.336 1.00 75.88 106 LYS A C 1
ATOM 820 O O . LYS A 1 106 ? -16.559 4.111 5.613 1.00 75.88 106 LYS A O 1
ATOM 825 N N . ALA A 1 107 ? -17.722 5.767 6.571 1.00 77.25 107 ALA A N 1
ATOM 826 C CA . ALA A 1 107 ? -16.928 6.836 5.969 1.00 77.25 107 ALA A CA 1
ATOM 827 C C . ALA A 1 107 ? -15.505 6.875 6.546 1.00 77.25 107 ALA A C 1
ATOM 829 O O . ALA A 1 107 ? -14.543 7.093 5.810 1.00 77.25 107 ALA A O 1
ATOM 830 N N . ILE A 1 108 ? -15.371 6.625 7.852 1.00 76.75 108 ILE A N 1
ATOM 831 C CA . ILE A 1 108 ? -14.074 6.537 8.530 1.00 76.75 108 ILE A CA 1
ATOM 832 C C . ILE A 1 108 ? -13.277 5.353 7.975 1.00 76.75 108 ILE A C 1
ATOM 834 O O . ILE A 1 108 ? -12.120 5.528 7.605 1.00 76.75 108 ILE A O 1
ATOM 838 N N . LEU A 1 109 ? -13.909 4.185 7.845 1.00 75.50 109 LEU A N 1
ATOM 839 C CA . LEU A 1 109 ? -13.290 2.970 7.316 1.00 75.50 109 LEU A CA 1
ATOM 840 C C . LEU A 1 109 ? -12.827 3.130 5.865 1.00 75.50 109 LEU A C 1
ATOM 842 O O . LEU A 1 109 ? -11.677 2.806 5.573 1.00 75.50 109 LEU A O 1
ATOM 846 N N . ARG A 1 110 ? -13.664 3.712 4.992 1.00 78.56 110 ARG A N 1
ATOM 847 C CA . ARG A 1 110 ? -13.283 4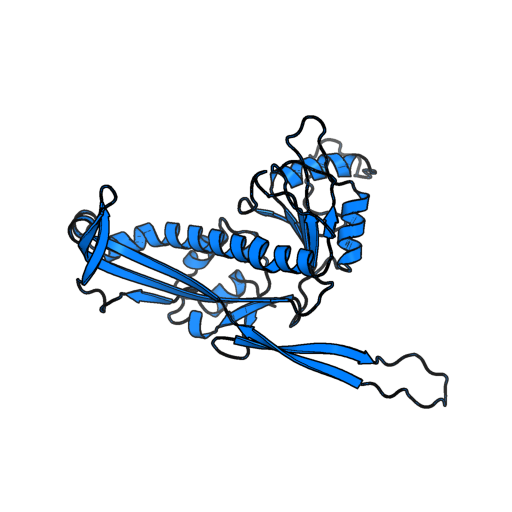.044 3.606 1.00 78.56 110 ARG A CA 1
ATOM 848 C C . ARG A 1 110 ? -12.039 4.921 3.571 1.00 78.56 110 ARG A C 1
ATOM 850 O O . ARG A 1 110 ? -11.051 4.597 2.917 1.00 78.56 110 ARG A O 1
ATOM 857 N N . LYS A 1 111 ? -12.034 6.010 4.349 1.00 79.31 111 LYS A N 1
ATOM 858 C CA . LYS A 1 111 ? -10.891 6.931 4.387 1.00 79.31 111 LYS A CA 1
ATOM 859 C C . LYS A 1 111 ? -9.634 6.288 4.980 1.00 79.31 111 LYS A C 1
ATOM 861 O O . LYS A 1 111 ? -8.528 6.611 4.541 1.00 79.31 111 LYS A O 1
ATOM 866 N N . SER A 1 112 ? -9.780 5.396 5.961 1.00 78.12 112 SER A N 1
ATOM 867 C CA . SER A 1 112 ? -8.667 4.611 6.505 1.00 78.12 112 SER A CA 1
ATOM 868 C C . SER A 1 112 ? -8.050 3.692 5.450 1.00 78.12 112 SER A C 1
ATOM 870 O O . SER A 1 112 ? -6.828 3.699 5.330 1.00 78.12 112 SER A O 1
ATOM 872 N N . GLY A 1 113 ? -8.863 2.994 4.647 1.00 76.56 113 GLY A N 1
ATOM 873 C CA . GLY A 1 113 ? -8.387 2.197 3.508 1.00 76.56 113 GLY A CA 1
ATOM 874 C C . GLY A 1 113 ? -7.589 3.038 2.512 1.00 76.56 113 GLY A C 1
ATOM 875 O O . GLY A 1 113 ? -6.427 2.736 2.245 1.00 76.56 113 GLY A O 1
ATOM 876 N N . MET A 1 114 ? -8.150 4.176 2.085 1.00 79.50 114 MET A N 1
ATOM 877 C CA . MET A 1 114 ? -7.484 5.086 1.139 1.00 79.50 114 MET A CA 1
ATOM 878 C C . MET A 1 114 ? -6.135 5.595 1.663 1.00 79.50 114 MET A C 1
ATOM 880 O O . MET A 1 114 ? -5.154 5.687 0.928 1.00 79.50 114 MET A O 1
ATOM 884 N N . THR A 1 115 ? -6.079 5.939 2.952 1.00 82.75 115 THR A N 1
ATOM 885 C CA . THR A 1 115 ? -4.856 6.453 3.586 1.00 82.75 115 THR A CA 1
ATOM 886 C C . THR A 1 115 ? -3.798 5.356 3.721 1.00 82.75 115 THR A C 1
ATOM 888 O O . THR A 1 115 ? -2.612 5.622 3.534 1.00 82.75 115 THR A O 1
ATOM 891 N N . ALA A 1 116 ? -4.214 4.123 4.016 1.00 79.69 116 ALA A N 1
ATOM 892 C CA . ALA A 1 116 ? -3.316 2.977 4.084 1.00 79.69 116 ALA A CA 1
ATOM 893 C C . ALA A 1 116 ? -2.756 2.611 2.706 1.00 79.69 116 ALA A C 1
ATOM 895 O O . ALA A 1 116 ? -1.550 2.418 2.576 1.00 79.69 116 ALA A O 1
ATOM 896 N N . GLU A 1 117 ? -3.595 2.592 1.670 1.00 80.19 117 GLU A N 1
ATOM 897 C CA . GLU A 1 117 ? -3.148 2.349 0.298 1.00 80.19 117 GLU A CA 1
ATOM 898 C C . GLU A 1 117 ? -2.155 3.422 -0.168 1.00 80.19 117 GLU A C 1
ATOM 900 O O . GLU A 1 117 ? -1.100 3.092 -0.707 1.00 80.19 117 GLU A O 1
ATOM 905 N N . TYR A 1 118 ? -2.430 4.699 0.122 1.00 85.25 118 TYR A N 1
ATOM 906 C CA . TYR A 1 118 ? -1.492 5.791 -0.151 1.00 85.25 118 TYR A CA 1
ATOM 907 C C . TYR A 1 118 ? -0.137 5.576 0.541 1.00 85.25 118 TYR A C 1
ATOM 909 O O . TYR A 1 118 ? 0.912 5.726 -0.086 1.00 85.25 118 TYR A O 1
ATOM 917 N N . ALA A 1 119 ? -0.145 5.203 1.826 1.00 83.94 119 ALA A N 1
ATOM 918 C CA . ALA A 1 119 ? 1.080 4.950 2.579 1.00 83.94 119 ALA A CA 1
ATOM 919 C C . ALA A 1 119 ? 1.875 3.767 2.002 1.00 83.94 119 ALA A C 1
ATOM 921 O O . ALA A 1 119 ? 3.094 3.864 1.865 1.00 83.94 119 ALA A O 1
ATOM 922 N N . ILE A 1 120 ? 1.199 2.685 1.608 1.00 83.56 120 ILE A N 1
ATOM 923 C CA . ILE A 1 120 ? 1.836 1.530 0.966 1.00 83.56 120 ILE A CA 1
ATOM 924 C C . ILE A 1 120 ? 2.469 1.944 -0.369 1.00 83.56 120 ILE A C 1
ATOM 926 O O . ILE A 1 120 ? 3.634 1.643 -0.620 1.00 83.56 120 ILE A O 1
ATOM 930 N N . LEU A 1 121 ? 1.750 2.685 -1.212 1.00 84.75 121 LEU A N 1
ATOM 931 C CA . LEU A 1 121 ? 2.253 3.088 -2.526 1.00 84.75 121 LEU A CA 1
ATOM 932 C C . LEU A 1 121 ? 3.432 4.059 -2.439 1.00 84.75 121 LEU A C 1
ATOM 934 O O . LEU A 1 121 ? 4.473 3.807 -3.043 1.00 84.75 121 LEU A O 1
ATOM 938 N N . TYR A 1 122 ? 3.289 5.161 -1.699 1.00 84.06 122 TYR A N 1
ATOM 939 C CA . TYR A 1 122 ? 4.278 6.242 -1.711 1.00 84.06 122 TYR A CA 1
ATOM 940 C C . TYR A 1 122 ? 5.383 6.061 -0.674 1.00 84.06 122 TYR A C 1
ATOM 942 O O . TYR A 1 122 ? 6.555 6.239 -1.009 1.00 84.06 122 TYR A O 1
ATOM 950 N N . ASN A 1 123 ? 5.035 5.696 0.562 1.00 83.94 123 ASN A N 1
ATOM 951 C CA . ASN A 1 123 ? 6.009 5.646 1.654 1.00 83.94 123 ASN A CA 1
ATOM 952 C C . ASN A 1 123 ? 6.776 4.322 1.688 1.00 83.94 123 ASN A C 1
ATOM 954 O O . ASN A 1 123 ? 7.886 4.292 2.207 1.00 83.94 123 ASN A O 1
ATOM 958 N N . MET A 1 124 ? 6.194 3.238 1.162 1.00 81.56 124 MET A N 1
ATOM 959 C CA . MET A 1 124 ? 6.813 1.910 1.187 1.00 81.56 124 MET A CA 1
ATOM 960 C C . MET A 1 124 ? 7.331 1.521 -0.200 1.00 81.56 124 MET A C 1
ATOM 962 O O . MET A 1 124 ? 8.537 1.501 -0.419 1.00 81.56 124 MET A O 1
ATOM 966 N N . ILE A 1 125 ? 6.438 1.271 -1.160 1.00 84.88 125 ILE A N 1
ATOM 967 C CA . ILE A 1 125 ? 6.789 0.696 -2.467 1.00 84.88 125 ILE A CA 1
ATOM 968 C C . ILE A 1 125 ? 7.646 1.666 -3.293 1.00 84.88 125 ILE A C 1
ATOM 970 O O . ILE A 1 125 ? 8.757 1.328 -3.701 1.00 84.88 125 ILE A O 1
ATOM 974 N N . ARG A 1 126 ? 7.158 2.890 -3.529 1.00 82.31 126 ARG A N 1
ATOM 975 C CA . ARG A 1 126 ? 7.858 3.884 -4.357 1.00 82.31 126 ARG A CA 1
ATOM 976 C C . ARG A 1 126 ? 9.169 4.337 -3.722 1.00 82.31 126 ARG A C 1
ATOM 978 O O . ARG A 1 126 ? 10.170 4.437 -4.424 1.00 82.31 126 ARG A O 1
ATOM 985 N N . ALA A 1 127 ? 9.171 4.590 -2.413 1.00 83.69 127 ALA A N 1
ATOM 986 C CA . ALA A 1 127 ? 10.383 4.956 -1.684 1.00 83.69 127 ALA A CA 1
ATOM 987 C C . ALA A 1 127 ? 11.455 3.859 -1.780 1.00 83.69 127 ALA A C 1
ATOM 989 O O . ALA A 1 127 ? 12.617 4.163 -2.039 1.00 83.69 127 ALA A O 1
ATOM 990 N N . HIS A 1 128 ? 11.059 2.588 -1.657 1.00 82.50 128 HIS A N 1
ATOM 991 C CA . HIS A 1 128 ? 11.969 1.455 -1.793 1.00 82.50 128 HIS A CA 1
ATOM 992 C C . HIS A 1 128 ? 12.537 1.314 -3.212 1.00 82.50 128 HIS A C 1
ATOM 994 O O . HIS A 1 128 ? 13.725 1.042 -3.369 1.00 82.50 128 HIS A O 1
ATOM 1000 N N . ALA A 1 129 ? 11.722 1.519 -4.251 1.00 83.19 129 ALA A N 1
ATOM 1001 C CA . ALA A 1 129 ? 12.199 1.467 -5.634 1.00 83.19 129 ALA A CA 1
ATOM 1002 C C . ALA A 1 129 ? 13.247 2.552 -5.921 1.00 83.19 129 ALA A C 1
ATOM 1004 O O . ALA A 1 129 ? 14.287 2.257 -6.502 1.00 83.19 129 ALA A O 1
ATOM 1005 N N . ILE A 1 130 ? 12.994 3.783 -5.458 1.00 84.06 130 ILE A N 1
ATOM 1006 C CA . ILE A 1 130 ? 13.919 4.916 -5.612 1.00 84.06 130 ILE A CA 1
ATOM 1007 C C . ILE A 1 130 ? 15.222 4.659 -4.846 1.00 84.06 130 ILE A C 1
ATOM 1009 O O . ILE A 1 130 ? 16.297 4.882 -5.388 1.00 84.06 130 ILE A O 1
ATOM 1013 N N . ALA A 1 131 ? 15.141 4.150 -3.614 1.00 83.62 131 ALA A N 1
ATOM 1014 C CA . ALA A 1 131 ? 16.320 3.868 -2.795 1.00 83.62 131 ALA A CA 1
ATOM 1015 C C . ALA A 1 131 ? 17.222 2.756 -3.364 1.00 83.62 131 ALA A C 1
ATOM 1017 O O . ALA A 1 131 ? 18.404 2.719 -3.044 1.00 83.62 131 ALA A O 1
ATOM 1018 N N . ASN A 1 132 ? 16.674 1.854 -4.184 1.00 81.62 132 ASN A N 1
ATOM 1019 C CA . ASN A 1 132 ? 17.419 0.759 -4.813 1.00 81.62 132 ASN A CA 1
ATOM 1020 C C . ASN A 1 132 ? 17.752 1.019 -6.290 1.00 81.62 132 ASN A C 1
ATOM 1022 O O . ASN A 1 132 ? 18.137 0.079 -6.979 1.00 81.62 132 ASN A O 1
ATOM 1026 N N . GLU A 1 133 ? 17.551 2.245 -6.787 1.00 82.19 133 GLU A N 1
ATOM 1027 C CA . GLU A 1 133 ? 17.821 2.634 -8.183 1.00 82.19 133 GLU A CA 1
ATOM 1028 C C . GLU A 1 133 ? 17.048 1.798 -9.229 1.00 82.19 133 GLU A C 1
ATOM 1030 O O . GLU A 1 133 ? 17.334 1.829 -10.425 1.00 82.19 133 GLU A O 1
ATOM 1035 N N . ASN A 1 134 ? 15.989 1.099 -8.806 1.00 84.00 134 ASN A N 1
ATOM 1036 C CA . ASN A 1 134 ? 15.128 0.289 -9.669 1.00 84.00 134 ASN A CA 1
ATOM 1037 C C . ASN A 1 134 ? 14.027 1.148 -10.294 1.00 84.00 134 ASN A C 1
ATOM 1039 O O . ASN A 1 134 ? 12.824 0.916 -10.127 1.00 84.00 134 ASN A O 1
ATOM 1043 N N . THR A 1 135 ? 14.453 2.192 -10.998 1.00 85.56 135 THR A N 1
ATOM 1044 C CA . THR A 1 135 ? 13.558 3.219 -11.519 1.00 85.56 135 THR A CA 1
ATOM 1045 C C . THR A 1 135 ? 13.882 3.614 -12.949 1.00 85.56 135 THR A C 1
ATOM 1047 O O . THR A 1 135 ? 15.043 3.764 -13.314 1.00 85.56 135 THR A O 1
ATOM 1050 N N . ILE A 1 136 ? 12.840 3.857 -13.743 1.00 86.06 136 ILE A N 1
ATOM 1051 C CA . ILE A 1 136 ? 12.940 4.339 -15.122 1.00 86.06 136 ILE A CA 1
ATOM 1052 C C . ILE A 1 136 ? 12.377 5.762 -15.187 1.00 86.06 136 ILE A C 1
ATOM 1054 O O . ILE A 1 136 ? 11.290 6.044 -14.679 1.00 86.06 136 ILE A O 1
ATOM 1058 N N . ASN A 1 137 ? 13.097 6.669 -15.847 1.00 85.25 137 ASN A N 1
ATOM 1059 C CA . ASN A 1 137 ? 12.636 8.036 -16.074 1.00 85.25 137 ASN A CA 1
ATOM 1060 C C . ASN A 1 137 ? 11.810 8.130 -17.367 1.00 85.25 137 ASN A C 1
ATOM 1062 O O . ASN A 1 137 ? 12.323 7.852 -18.452 1.00 85.25 137 ASN A O 1
ATOM 1066 N N . ALA A 1 138 ? 10.559 8.586 -17.281 1.00 80.62 138 ALA A N 1
ATOM 1067 C CA . ALA A 1 138 ? 9.745 8.889 -18.464 1.00 80.62 138 ALA A CA 1
ATOM 1068 C C . ALA A 1 138 ? 10.090 10.247 -19.118 1.00 80.62 138 ALA A C 1
ATOM 1070 O O . ALA A 1 138 ? 9.635 10.538 -20.223 1.00 80.62 138 ALA A O 1
ATOM 1071 N N . GLY A 1 139 ? 10.929 11.069 -18.476 1.00 77.25 139 GLY A N 1
ATOM 1072 C CA . GLY A 1 139 ? 11.480 12.301 -19.046 1.00 77.25 139 GLY A CA 1
ATOM 1073 C C . GLY A 1 139 ? 10.665 13.569 -18.775 1.00 77.25 139 GLY A C 1
ATOM 1074 O O . GLY A 1 139 ? 10.965 14.611 -19.361 1.00 77.25 139 GLY A O 1
ATOM 1075 N N . GLY A 1 140 ? 9.649 13.511 -17.909 1.00 76.25 140 GLY A N 1
ATOM 1076 C CA . GLY A 1 140 ? 8.985 14.700 -17.377 1.00 76.25 140 GLY A CA 1
ATOM 1077 C C . GLY A 1 140 ? 9.922 15.500 -16.470 1.00 76.25 140 GLY A C 1
ATOM 1078 O O . GLY A 1 140 ? 10.670 14.931 -15.678 1.00 76.25 140 GLY A O 1
ATOM 1079 N N . SER A 1 141 ? 9.891 16.826 -16.581 1.00 71.75 141 SER A N 1
ATOM 1080 C CA . SER A 1 141 ? 10.703 17.748 -15.767 1.00 71.75 141 SER A CA 1
ATOM 1081 C C . SER A 1 141 ? 9.861 18.669 -14.881 1.00 71.75 141 SER A C 1
ATOM 1083 O O . SER A 1 141 ? 10.397 19.404 -14.055 1.00 71.75 141 SER A O 1
ATOM 1085 N N . SER A 1 142 ? 8.535 18.645 -15.043 1.00 72.00 142 SER A N 1
ATOM 1086 C CA . SER A 1 142 ? 7.605 19.471 -14.276 1.00 72.00 142 SER A CA 1
ATOM 1087 C C . SER A 1 142 ? 7.265 18.820 -12.926 1.00 72.00 142 SER A C 1
ATOM 1089 O O . SER A 1 142 ? 7.492 17.632 -12.730 1.00 72.00 142 SER A O 1
ATOM 1091 N N . ASN A 1 143 ? 6.680 19.568 -11.984 1.00 76.38 143 ASN A N 1
ATOM 1092 C CA . ASN A 1 143 ? 6.092 19.006 -10.751 1.00 76.38 143 ASN A CA 1
ATOM 1093 C C . ASN A 1 143 ? 4.645 18.524 -10.967 1.00 76.38 143 ASN A C 1
ATOM 1095 O O . ASN A 1 143 ? 3.826 18.561 -10.047 1.00 76.38 143 ASN A O 1
ATOM 1099 N N . LYS A 1 144 ? 4.307 18.150 -12.208 1.00 79.00 144 LYS A N 1
ATOM 1100 C CA . LYS A 1 144 ? 2.990 17.644 -12.597 1.00 79.00 144 LYS A CA 1
ATOM 1101 C C . LYS A 1 144 ? 3.093 16.258 -13.211 1.00 79.00 144 LYS A C 1
ATOM 1103 O O . LYS A 1 144 ? 2.660 16.021 -14.337 1.00 79.00 144 LYS A O 1
ATOM 1108 N N . ASN A 1 145 ? 3.692 15.350 -12.453 1.00 80.25 145 ASN A N 1
ATOM 1109 C CA . ASN A 1 145 ? 3.976 14.012 -12.936 1.00 80.25 145 ASN A CA 1
ATOM 1110 C C . ASN A 1 145 ? 3.041 12.976 -12.327 1.00 80.25 145 ASN A C 1
ATOM 1112 O O . ASN A 1 145 ? 2.392 13.197 -11.301 1.00 80.25 145 ASN A O 1
ATOM 1116 N N . HIS A 1 146 ? 3.027 11.823 -12.975 1.00 83.94 146 HIS A N 1
ATOM 1117 C CA . HIS A 1 146 ? 2.505 10.587 -12.433 1.00 83.94 146 HIS A CA 1
ATOM 1118 C C . HIS A 1 146 ? 3.593 9.506 -12.413 1.00 83.94 146 HIS A C 1
ATOM 1120 O O . HIS A 1 146 ? 4.633 9.632 -13.073 1.00 83.94 146 HIS A O 1
ATOM 1126 N N . SER A 1 147 ? 3.306 8.416 -11.707 1.00 84.62 147 SER A N 1
ATOM 1127 C CA . SER A 1 147 ? 4.148 7.228 -11.655 1.00 84.62 147 SER A CA 1
ATOM 1128 C C . SER A 1 147 ? 3.375 5.963 -12.025 1.00 84.62 147 SER A C 1
ATOM 1130 O O . SER A 1 147 ? 2.151 5.877 -11.887 1.00 84.62 147 SER A O 1
ATOM 1132 N N . ILE A 1 148 ? 4.112 4.983 -12.541 1.00 87.06 148 ILE A N 1
ATOM 1133 C CA . ILE A 1 148 ? 3.645 3.617 -12.775 1.00 87.06 148 ILE A CA 1
ATOM 1134 C C . ILE A 1 148 ? 4.518 2.709 -11.932 1.00 87.06 148 ILE A C 1
ATOM 1136 O O . ILE A 1 148 ? 5.740 2.830 -11.966 1.00 87.06 148 ILE A O 1
ATOM 1140 N N . VAL A 1 149 ? 3.901 1.795 -11.197 1.00 88.50 149 VAL A N 1
ATOM 1141 C CA . VAL A 1 149 ? 4.613 0.916 -10.276 1.00 88.50 149 VAL A CA 1
ATO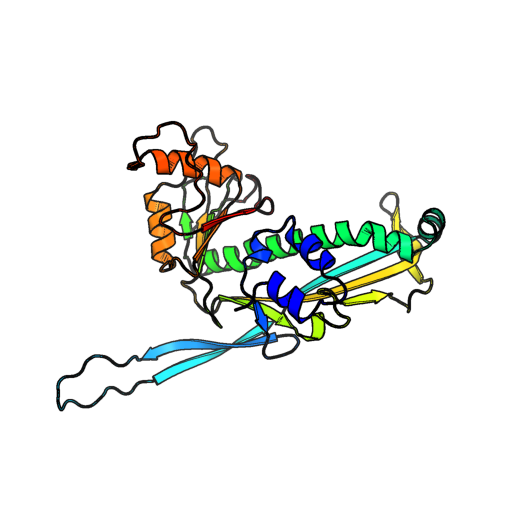M 1142 C C . VAL A 1 149 ? 4.347 -0.531 -10.653 1.00 88.50 149 VAL A C 1
ATOM 1144 O O . VAL A 1 149 ? 3.192 -0.932 -10.767 1.00 88.50 149 VAL A O 1
ATOM 1147 N N . ALA A 1 150 ? 5.400 -1.318 -10.846 1.00 86.38 150 ALA A N 1
ATOM 1148 C CA . ALA A 1 150 ? 5.303 -2.760 -11.013 1.00 86.38 150 ALA A CA 1
ATOM 1149 C C . ALA A 1 150 ? 5.740 -3.442 -9.717 1.00 86.38 150 ALA A C 1
ATOM 1151 O O . ALA A 1 150 ? 6.811 -3.155 -9.183 1.00 86.38 150 ALA A O 1
ATOM 1152 N N . VAL A 1 151 ? 4.900 -4.344 -9.210 1.00 86.75 151 VAL A N 1
ATOM 1153 C CA . VAL A 1 151 ? 5.171 -5.100 -7.983 1.00 86.75 151 VAL A CA 1
ATOM 1154 C C . VAL A 1 151 ? 4.977 -6.574 -8.262 1.00 86.75 151 VAL A C 1
ATOM 1156 O O . VAL A 1 151 ? 3.918 -6.997 -8.727 1.00 86.75 151 VAL A O 1
ATOM 1159 N N . ARG A 1 152 ? 5.996 -7.368 -7.950 1.00 87.88 152 ARG A N 1
ATOM 1160 C CA . ARG A 1 152 ? 5.918 -8.822 -7.909 1.00 87.88 152 ARG A CA 1
ATOM 1161 C C . ARG A 1 152 ? 5.818 -9.274 -6.463 1.00 87.88 152 ARG A C 1
ATOM 1163 O O . ARG A 1 152 ? 6.775 -9.173 -5.704 1.00 87.88 152 ARG A O 1
ATOM 1170 N N . PHE A 1 153 ? 4.669 -9.828 -6.104 1.00 84.44 153 PHE A N 1
ATOM 1171 C CA . PHE A 1 153 ? 4.494 -10.439 -4.797 1.00 84.44 153 PHE A CA 1
ATOM 1172 C C . PHE A 1 153 ? 5.165 -11.810 -4.770 1.00 84.44 153 PHE A C 1
ATOM 1174 O O . PHE A 1 153 ? 4.994 -12.630 -5.680 1.00 84.44 153 PHE A O 1
ATOM 1181 N N . MET A 1 154 ? 5.944 -12.048 -3.722 1.00 82.19 154 MET A N 1
ATOM 1182 C CA . MET A 1 154 ? 6.646 -13.304 -3.477 1.00 82.19 154 MET A CA 1
ATOM 1183 C C . MET A 1 154 ? 6.514 -13.632 -1.993 1.00 82.19 154 MET A C 1
ATOM 1185 O O . MET A 1 154 ? 6.796 -12.741 -1.192 1.00 82.19 154 MET A O 1
ATOM 1189 N N . PRO A 1 155 ? 6.081 -14.852 -1.625 1.00 77.69 155 PRO A N 1
ATOM 1190 C CA . PRO A 1 155 ? 5.929 -15.255 -0.227 1.00 77.69 155 PRO A CA 1
ATOM 1191 C C . PRO A 1 155 ? 7.184 -14.952 0.583 1.00 77.69 155 PRO A C 1
ATOM 1193 O O . PRO A 1 155 ? 8.282 -15.177 0.080 1.00 77.69 155 PRO A O 1
ATOM 1196 N N . GLN A 1 156 ? 7.024 -14.439 1.804 1.00 73.12 156 GLN A N 1
ATOM 1197 C CA . GLN A 1 156 ? 8.114 -14.079 2.724 1.00 73.12 156 GLN A CA 1
ATOM 1198 C C . GLN A 1 156 ? 9.118 -13.023 2.226 1.00 73.12 156 GLN A C 1
ATOM 1200 O O . GLN A 1 156 ? 9.950 -12.565 3.004 1.00 73.12 156 GLN A O 1
ATOM 1205 N N . GLU A 1 157 ? 9.035 -12.576 0.974 1.00 78.44 157 GLU A N 1
ATOM 1206 C CA . GLU A 1 157 ? 9.909 -11.538 0.435 1.00 78.44 157 GLU A CA 1
ATOM 1207 C C . GLU A 1 157 ? 9.161 -10.226 0.227 1.00 78.44 157 GLU A C 1
ATOM 1209 O O . GLU A 1 157 ? 9.578 -9.186 0.721 1.00 78.44 157 GLU A O 1
ATOM 1214 N N . THR A 1 158 ? 8.078 -10.243 -0.549 1.00 81.75 158 THR A N 1
ATOM 1215 C CA . THR A 1 158 ? 7.292 -9.053 -0.899 1.00 81.75 158 THR A CA 1
ATOM 1216 C C . THR A 1 158 ? 5.826 -9.350 -0.660 1.00 81.75 158 THR A C 1
ATOM 1218 O O . THR A 1 158 ? 5.131 -9.849 -1.549 1.00 81.75 158 THR A O 1
ATOM 1221 N N . THR A 1 159 ? 5.384 -9.091 0.569 1.00 82.44 159 THR A N 1
ATOM 1222 C CA . THR A 1 159 ? 4.044 -9.420 1.067 1.00 82.44 159 THR A CA 1
ATOM 1223 C C . THR A 1 159 ? 3.552 -8.382 2.069 1.00 82.44 159 THR A C 1
ATOM 1225 O O . THR A 1 159 ? 4.325 -7.708 2.756 1.00 82.44 159 THR A O 1
ATOM 1228 N N . GLY A 1 160 ? 2.230 -8.240 2.153 1.00 79.50 160 GLY A N 1
ATOM 1229 C CA . GLY A 1 160 ? 1.600 -7.544 3.265 1.00 79.50 160 GLY A CA 1
ATOM 1230 C C . GLY A 1 160 ? 1.722 -8.372 4.541 1.00 79.50 160 GLY A C 1
ATOM 1231 O O . GLY A 1 160 ? 1.662 -9.597 4.505 1.00 79.50 160 GLY A O 1
ATOM 1232 N N . LEU A 1 161 ? 1.856 -7.710 5.683 1.00 81.25 161 LEU A N 1
ATOM 1233 C CA . LEU A 1 161 ? 1.912 -8.345 6.995 1.00 81.25 161 LEU A CA 1
ATOM 1234 C C . LEU A 1 161 ? 0.707 -7.929 7.828 1.00 81.25 161 LEU A C 1
ATOM 1236 O O . LEU A 1 161 ? 0.324 -6.756 7.831 1.00 81.25 161 LEU A O 1
ATOM 1240 N N . TYR A 1 162 ? 0.137 -8.863 8.582 1.00 80.38 162 TYR A N 1
ATOM 1241 C CA . TYR A 1 162 ? -0.905 -8.564 9.561 1.00 80.38 162 TYR A CA 1
ATOM 1242 C C . TYR A 1 162 ? -0.618 -9.212 10.913 1.00 80.38 162 TYR A C 1
ATOM 1244 O O . TYR A 1 162 ? -0.031 -10.288 11.000 1.00 80.38 162 TYR A O 1
ATOM 1252 N N . SER A 1 163 ? -1.065 -8.555 11.986 1.00 76.81 163 SER A N 1
ATOM 1253 C CA . SER A 1 163 ? -1.044 -9.140 13.330 1.00 76.81 163 SER A CA 1
ATOM 1254 C C . SER A 1 163 ? -2.382 -9.819 13.636 1.00 76.81 163 SER A C 1
ATOM 1256 O O . SER A 1 163 ? -3.426 -9.156 13.551 1.00 76.81 163 SER A O 1
ATOM 1258 N N . PRO A 1 164 ? -2.403 -11.078 14.105 1.00 68.75 164 PRO A N 1
ATOM 1259 C CA . PRO A 1 164 ? -3.639 -11.777 14.471 1.00 68.75 164 PRO A CA 1
ATOM 1260 C C . PRO A 1 164 ? -4.372 -11.083 15.634 1.00 68.75 164 PRO A C 1
ATOM 1262 O O . PRO A 1 164 ? -5.595 -11.159 15.755 1.00 68.75 164 PRO A O 1
ATOM 1265 N N . LYS A 1 165 ? -3.656 -10.319 16.479 1.00 66.00 165 LYS A N 1
ATOM 1266 C CA . LYS A 1 165 ? -4.265 -9.532 17.564 1.00 66.00 165 LYS A CA 1
ATOM 1267 C C . LYS A 1 165 ? -5.103 -8.349 17.073 1.00 66.00 165 LYS A C 1
ATOM 1269 O O . LYS A 1 165 ? -5.923 -7.861 17.851 1.00 66.00 165 LYS A O 1
ATOM 1274 N N . GLY A 1 166 ? -4.906 -7.894 15.833 1.00 57.53 166 GLY A N 1
ATOM 1275 C CA . GLY A 1 166 ? -5.708 -6.834 15.216 1.00 57.53 166 GLY A CA 1
ATOM 1276 C C . GLY A 1 166 ? -7.148 -7.262 14.920 1.00 57.53 166 GLY A C 1
ATOM 1277 O O . GLY A 1 166 ? -8.042 -6.427 14.964 1.00 57.53 166 GLY A O 1
ATOM 1278 N N . PHE A 1 167 ? -7.384 -8.565 14.731 1.00 59.22 167 PHE A N 1
ATOM 1279 C CA . PHE A 1 167 ? -8.688 -9.133 14.363 1.00 59.22 167 PHE A CA 1
ATOM 1280 C C . PHE A 1 167 ? -9.572 -9.502 15.568 1.00 59.22 167 PHE A C 1
ATOM 1282 O O . PHE A 1 167 ? -10.562 -10.237 15.457 1.00 59.22 167 PHE A O 1
ATOM 1289 N N . LYS A 1 168 ? -9.218 -9.019 16.764 1.00 55.59 168 LYS A N 1
ATOM 1290 C CA . LYS A 1 168 ? -9.995 -9.278 17.980 1.00 55.59 168 LYS A CA 1
ATOM 1291 C C . LYS A 1 168 ? -11.394 -8.666 17.831 1.00 55.59 168 LYS A C 1
ATOM 1293 O O . LYS A 1 168 ? -11.533 -7.522 17.425 1.00 55.59 168 LYS A O 1
ATOM 1298 N N . ASN A 1 169 ? -12.417 -9.444 18.196 1.00 51.44 169 ASN A N 1
ATOM 1299 C CA . ASN A 1 169 ? -13.860 -9.146 18.100 1.00 51.44 169 ASN A CA 1
ATOM 1300 C C . ASN A 1 169 ? -14.553 -9.405 16.750 1.00 51.44 169 ASN A C 1
ATOM 1302 O O . ASN A 1 169 ? -15.746 -9.121 16.629 1.00 51.44 169 ASN A O 1
ATOM 1306 N N . GLY A 1 170 ? -13.889 -10.037 15.779 1.00 52.84 170 GLY A N 1
ATOM 1307 C CA . GLY A 1 170 ? -14.539 -10.395 14.511 1.00 52.84 170 GLY A CA 1
ATOM 1308 C C . GLY A 1 170 ? -14.712 -9.211 13.558 1.00 52.84 170 GLY A C 1
ATOM 1309 O O . GLY A 1 170 ? -15.651 -9.204 12.761 1.00 52.84 170 GLY A O 1
ATOM 1310 N N . ALA A 1 171 ? -13.804 -8.243 13.670 1.00 56.84 171 ALA A N 1
ATOM 1311 C CA . ALA A 1 171 ? -13.661 -7.035 12.868 1.00 56.84 171 ALA A CA 1
ATOM 1312 C C . ALA A 1 171 ? -12.183 -6.914 12.447 1.00 56.84 171 ALA A C 1
ATOM 1314 O O . ALA A 1 171 ? -11.306 -7.374 13.178 1.00 56.84 171 ALA A O 1
ATOM 1315 N N . MET A 1 172 ? -11.889 -6.323 11.286 1.00 63.53 172 MET A N 1
ATOM 1316 C CA . MET A 1 172 ? -10.502 -6.103 10.833 1.00 63.53 172 MET A CA 1
ATOM 1317 C C . MET A 1 172 ? -9.776 -5.015 11.631 1.00 63.53 172 MET A C 1
ATOM 1319 O O . MET A 1 172 ? -8.549 -5.014 11.719 1.00 63.53 172 MET A O 1
ATOM 1323 N N . LEU A 1 173 ? -10.539 -4.079 12.194 1.00 67.69 173 LEU A N 1
ATOM 1324 C CA . LEU A 1 173 ? -10.055 -3.058 13.112 1.00 67.69 173 LEU A CA 1
ATOM 1325 C C . LEU A 1 173 ? -10.715 -3.278 14.473 1.00 67.69 173 LEU A C 1
ATOM 1327 O O . LEU A 1 173 ? -11.942 -3.316 14.563 1.00 67.69 173 LEU A O 1
ATOM 1331 N N . ASP A 1 174 ? -9.911 -3.367 15.533 1.00 70.94 174 ASP A N 1
ATOM 1332 C CA . ASP A 1 174 ? -10.396 -3.437 16.913 1.00 70.94 174 ASP A CA 1
ATOM 1333 C C . ASP A 1 174 ? -11.040 -2.095 17.278 1.00 70.94 174 ASP A C 1
ATOM 1335 O O . ASP A 1 174 ? -10.350 -1.079 17.446 1.00 70.94 174 ASP A O 1
ATOM 1339 N N . VAL A 1 175 ? -12.371 -2.097 17.371 1.00 71.06 175 VAL A N 1
ATOM 1340 C CA . VAL A 1 175 ? -13.174 -0.946 17.790 1.00 71.06 175 VAL A CA 1
ATOM 1341 C C . VAL A 1 175 ? -13.347 -0.994 19.303 1.00 71.06 175 VAL A C 1
ATOM 1343 O O . VAL A 1 175 ? -13.988 -1.899 19.839 1.00 71.06 175 VAL A O 1
ATOM 1346 N N . LYS A 1 176 ? -12.794 -0.006 20.011 1.00 74.81 176 LYS A N 1
ATOM 1347 C CA . LYS A 1 176 ? -12.949 0.128 21.467 1.00 74.81 176 LYS A CA 1
ATOM 1348 C C . LYS A 1 176 ? -13.389 1.525 21.851 1.00 74.81 176 LYS A C 1
ATOM 1350 O O . LYS A 1 176 ? -12.769 2.503 21.444 1.00 74.81 176 LYS A O 1
ATOM 1355 N N . ALA A 1 177 ? -14.418 1.610 22.686 1.00 74.19 177 ALA A N 1
ATOM 1356 C CA . ALA A 1 177 ? -14.786 2.864 23.320 1.00 74.19 177 ALA A CA 1
ATOM 1357 C C . ALA A 1 177 ? -13.694 3.284 24.311 1.00 74.19 177 ALA A C 1
ATOM 1359 O O . ALA A 1 177 ? -13.218 2.479 25.116 1.00 74.19 177 ALA A O 1
ATOM 1360 N N . ILE A 1 178 ? -13.279 4.543 24.233 1.00 75.81 178 ILE A N 1
ATOM 1361 C CA . ILE A 1 178 ? -12.375 5.140 25.214 1.00 75.81 178 ILE A CA 1
ATOM 1362 C C . ILE A 1 178 ? -13.211 5.466 26.459 1.00 75.81 178 ILE A C 1
ATOM 1364 O O . ILE A 1 178 ? -14.403 5.753 26.356 1.00 75.81 178 ILE A O 1
ATOM 1368 N N . ASN A 1 179 ? -12.614 5.329 27.645 1.00 75.56 179 ASN A N 1
ATOM 1369 C CA . ASN A 1 179 ? -13.301 5.507 28.929 1.00 75.56 179 ASN A CA 1
ATOM 1370 C C . ASN A 1 179 ? -14.543 4.602 29.121 1.00 75.56 179 ASN A C 1
ATOM 1372 O O . ASN A 1 179 ? -15.528 4.996 29.738 1.00 75.56 179 ASN A O 1
ATOM 1376 N N . GLY A 1 180 ? -14.547 3.402 28.526 1.00 69.12 180 GLY A N 1
ATOM 1377 C CA . GLY A 1 180 ? -15.687 2.478 28.608 1.00 69.12 180 GLY A CA 1
ATOM 1378 C C . GLY A 1 180 ? -16.963 2.979 27.918 1.00 69.12 180 GLY A C 1
ATOM 1379 O O . GLY A 1 180 ? -18.020 2.390 28.116 1.00 69.12 180 GLY A O 1
ATOM 1380 N N . GLY A 1 181 ? -16.874 4.044 27.110 1.00 66.06 181 GLY A N 1
ATOM 1381 C CA . GLY A 1 181 ? -18.033 4.698 26.496 1.00 66.06 181 GLY A CA 1
ATOM 1382 C C . GLY A 1 181 ? -18.687 5.766 27.372 1.00 66.06 181 GLY A C 1
ATOM 1383 O O . GLY A 1 181 ? -19.743 6.270 27.001 1.00 66.06 181 GLY A O 1
ATOM 1384 N N . ASN A 1 182 ? -18.071 6.128 28.499 1.00 75.75 182 ASN A N 1
ATOM 1385 C CA . ASN A 1 182 ? -18.536 7.215 29.354 1.00 75.75 182 ASN A CA 1
ATOM 1386 C C . ASN A 1 182 ? -18.078 8.583 28.835 1.00 75.75 182 ASN A C 1
ATOM 1388 O O . ASN A 1 182 ? -17.088 8.691 28.104 1.00 75.75 182 ASN A O 1
ATOM 1392 N N . LEU A 1 183 ? -18.786 9.629 29.265 1.00 75.69 183 LEU A N 1
ATOM 1393 C CA . LEU A 1 183 ? -18.438 11.022 28.991 1.00 75.69 183 LEU A CA 1
ATOM 1394 C C . LEU A 1 183 ? -17.011 11.326 29.456 1.00 75.69 183 LEU A C 1
ATOM 1396 O O . LEU A 1 183 ? -16.579 10.908 30.533 1.00 75.69 183 LEU A O 1
ATOM 1400 N N . MET A 1 184 ? -16.277 12.052 28.623 1.00 77.81 184 MET A N 1
ATOM 1401 C CA . MET A 1 184 ? -14.934 12.526 28.925 1.00 77.81 184 MET A CA 1
ATOM 1402 C C . MET A 1 184 ? -14.696 13.899 28.305 1.00 77.81 184 MET A C 1
ATOM 1404 O O . MET A 1 184 ? -15.368 14.283 27.347 1.00 77.81 184 MET A O 1
ATOM 1408 N N . ASN A 1 185 ? -13.700 14.615 28.821 1.00 79.38 185 ASN A N 1
ATOM 1409 C CA . ASN A 1 185 ? -13.249 15.856 28.207 1.00 79.38 185 ASN A CA 1
ATOM 1410 C C . ASN A 1 185 ? -12.556 15.529 26.879 1.00 79.38 185 ASN A C 1
ATOM 1412 O O . ASN A 1 185 ? -11.551 14.815 26.842 1.00 79.38 185 ASN A O 1
ATOM 1416 N N . ILE A 1 186 ? -13.103 16.053 25.790 1.00 79.06 186 ILE A N 1
ATOM 1417 C CA . ILE A 1 186 ? -12.555 15.966 24.443 1.00 79.06 186 ILE A CA 1
ATOM 1418 C C . ILE A 1 186 ? -12.087 17.346 23.991 1.00 79.06 186 ILE A C 1
ATOM 1420 O O . ILE A 1 186 ? -12.701 18.367 24.295 1.00 79.06 186 ILE A O 1
ATOM 1424 N N . LYS A 1 187 ? -10.987 17.379 23.242 1.00 77.06 187 LYS A N 1
ATOM 1425 C CA . LYS A 1 187 ? -10.459 18.608 22.647 1.00 77.06 187 LYS A CA 1
ATOM 1426 C C . LYS A 1 187 ? -11.051 18.780 21.258 1.00 77.06 187 LYS A C 1
ATOM 1428 O O . LYS A 1 187 ? -10.825 17.945 20.379 1.00 77.06 187 LYS A O 1
ATOM 1433 N N . VAL A 1 188 ? -11.790 19.864 21.053 1.00 74.31 188 VAL A N 1
ATOM 1434 C CA . VAL A 1 188 ? -12.393 20.206 19.764 1.00 74.31 188 VAL A CA 1
ATOM 1435 C C . VAL A 1 188 ? -11.909 21.580 19.332 1.00 74.31 188 VAL A C 1
ATOM 1437 O O . VAL A 1 188 ? -11.897 22.530 20.109 1.00 74.31 188 VAL A O 1
ATOM 1440 N N . THR A 1 189 ? -11.495 21.696 18.073 1.00 73.62 189 THR A N 1
ATOM 1441 C CA . THR A 1 189 ? -11.117 22.984 17.494 1.00 73.62 189 THR A CA 1
ATOM 1442 C C . THR A 1 189 ? -12.369 23.706 17.000 1.00 73.62 189 THR A C 1
ATOM 1444 O O . THR A 1 189 ? -13.012 23.252 16.054 1.00 73.62 189 THR A O 1
ATOM 1447 N N . ARG A 1 190 ? -12.707 24.845 17.611 1.00 71.12 190 ARG A N 1
ATOM 1448 C CA . ARG A 1 190 ? -13.737 25.780 17.130 1.00 71.12 190 ARG A CA 1
ATOM 1449 C C . ARG A 1 190 ? -13.090 27.133 16.860 1.00 71.12 190 ARG A C 1
ATOM 1451 O O . ARG A 1 190 ? -12.349 27.637 17.694 1.00 71.12 190 ARG A O 1
ATOM 1458 N N . ASN A 1 191 ? -13.353 27.714 15.689 1.00 65.50 191 ASN A N 1
ATOM 1459 C CA . ASN A 1 191 ? -12.825 29.025 15.280 1.00 65.50 191 ASN A CA 1
ATOM 1460 C C . ASN A 1 191 ? -11.296 29.174 15.459 1.00 65.50 191 ASN A C 1
ATOM 1462 O O . ASN A 1 191 ? -10.811 30.225 15.863 1.00 65.50 191 ASN A O 1
ATOM 1466 N N . GLY A 1 192 ? -10.530 28.107 15.196 1.00 72.00 192 GLY A N 1
ATOM 1467 C CA . GLY A 1 192 ? -9.068 28.103 15.344 1.00 72.00 192 GLY A CA 1
ATOM 1468 C C . GLY A 1 192 ? -8.550 27.974 16.783 1.00 72.00 192 GLY A C 1
ATOM 1469 O O . GLY A 1 192 ? -7.339 27.927 16.977 1.00 72.00 192 GLY A O 1
ATOM 1470 N N . GLN A 1 193 ? -9.429 27.865 17.784 1.00 69.00 193 GLN A N 1
ATOM 1471 C CA . GLN A 1 193 ? -9.066 27.627 19.182 1.00 69.00 193 GLN A CA 1
ATOM 1472 C C . GLN A 1 193 ? -9.446 26.208 19.613 1.00 69.00 193 GLN A C 1
ATOM 1474 O O . GLN A 1 193 ? -10.526 25.710 19.292 1.00 69.00 193 GLN A O 1
ATOM 1479 N N . THR A 1 194 ? -8.552 25.548 20.347 1.00 78.38 194 THR A N 1
ATOM 1480 C CA . THR A 1 194 ? -8.812 24.231 20.938 1.00 78.38 194 THR A CA 1
ATOM 1481 C C . THR A 1 194 ? -9.550 24.418 22.256 1.00 78.38 194 THR A C 1
ATOM 1483 O O . THR A 1 194 ? -8.974 24.916 23.219 1.00 78.38 194 THR A O 1
ATOM 1486 N N . VAL A 1 195 ? -10.816 24.014 22.290 1.00 79.19 195 VAL A N 1
ATOM 1487 C CA . VAL A 1 195 ? -11.685 24.090 23.467 1.00 79.19 195 VAL A CA 1
ATOM 1488 C C . VAL A 1 195 ? -11.918 22.676 23.996 1.00 79.19 195 VAL A C 1
ATOM 1490 O O . VAL A 1 195 ? -12.073 21.733 23.217 1.00 79.19 195 VAL A O 1
ATOM 1493 N N . GLU A 1 196 ? -11.915 22.516 25.317 1.00 81.12 196 GLU A N 1
ATOM 1494 C CA . GLU A 1 196 ? -12.293 21.261 25.967 1.00 81.12 196 GLU A CA 1
ATOM 1495 C C . GLU A 1 196 ? -13.806 21.231 26.191 1.00 81.12 196 GLU A C 1
ATOM 1497 O O . GLU A 1 196 ? -14.373 22.141 26.792 1.00 81.12 196 GLU A O 1
ATOM 1502 N N . VAL A 1 197 ? -14.462 20.192 25.682 1.00 80.19 197 VAL A N 1
ATOM 1503 C CA . VAL A 1 197 ? -15.908 19.972 25.803 1.00 80.19 197 VAL A CA 1
ATOM 1504 C C . VAL A 1 197 ? -16.174 18.531 26.214 1.00 80.19 197 VAL A C 1
ATOM 1506 O O . VAL A 1 197 ? -15.336 17.660 25.994 1.00 80.19 197 VAL A O 1
ATOM 1509 N N . LEU A 1 198 ? -17.331 18.254 26.810 1.00 80.19 198 LEU A N 1
ATOM 1510 C CA . LEU A 1 198 ? -17.718 16.884 27.136 1.00 80.19 198 LEU A CA 1
ATOM 1511 C C . LEU A 1 198 ? -18.146 16.128 25.874 1.00 80.19 198 LEU A C 1
ATOM 1513 O O . LEU A 1 198 ? -18.832 16.658 24.993 1.00 80.19 198 LEU A O 1
ATOM 1517 N N . GLY A 1 199 ? -17.725 14.872 25.772 1.00 79.88 199 GLY A N 1
ATOM 1518 C CA . GLY A 1 199 ? -18.049 14.039 24.629 1.00 79.88 199 GLY A CA 1
ATOM 1519 C C . GLY A 1 199 ? -17.651 12.581 24.788 1.00 79.88 199 GLY A C 1
ATOM 1520 O O . GLY A 1 199 ? -17.180 12.137 25.834 1.00 79.88 199 GLY A O 1
ATOM 1521 N N . PHE A 1 200 ? -17.850 11.835 23.707 1.00 77.94 200 PHE A N 1
ATOM 1522 C CA . PHE A 1 200 ? -17.554 10.412 23.604 1.00 77.94 200 PHE A CA 1
ATOM 1523 C C . PHE A 1 200 ? -16.445 10.183 22.580 1.00 77.94 200 PHE A C 1
ATOM 1525 O O . PHE A 1 200 ? -16.380 10.870 21.556 1.00 77.94 200 PHE A O 1
ATOM 1532 N N . GLN A 1 201 ? -15.601 9.178 22.817 1.00 78.75 201 GLN A N 1
ATOM 1533 C CA . GLN A 1 201 ? -14.554 8.783 21.880 1.00 78.75 201 GLN A CA 1
ATOM 1534 C C . GLN A 1 201 ? -14.527 7.272 21.657 1.00 78.75 201 GLN A C 1
ATOM 1536 O O . GLN A 1 201 ? -14.702 6.473 22.580 1.00 78.75 201 GLN A O 1
ATOM 1541 N N . ILE A 1 202 ? -14.241 6.879 20.420 1.00 78.81 202 ILE A N 1
ATOM 1542 C CA . ILE A 1 202 ? -13.985 5.493 20.037 1.00 78.81 202 ILE A CA 1
ATOM 1543 C C . ILE A 1 202 ? -12.664 5.403 19.279 1.00 78.81 202 ILE A C 1
ATOM 1545 O O . ILE A 1 202 ? -12.298 6.291 18.510 1.00 78.81 202 ILE A O 1
ATOM 1549 N N . ARG A 1 203 ? -11.938 4.314 19.501 1.00 79.44 203 ARG A N 1
ATOM 1550 C CA . ARG A 1 203 ? -10.671 4.004 18.848 1.00 79.44 203 ARG A CA 1
ATOM 1551 C C . ARG A 1 203 ? -10.878 2.876 17.853 1.00 79.44 203 ARG A C 1
ATOM 1553 O O . ARG A 1 203 ? -11.358 1.817 18.245 1.00 79.44 203 ARG A O 1
ATOM 1560 N N . TYR A 1 204 ? -10.413 3.083 16.628 1.00 77.25 204 TYR A N 1
ATOM 1561 C CA . TYR A 1 204 ? -10.226 2.047 15.616 1.00 77.25 204 TYR A CA 1
ATOM 1562 C C . TYR A 1 204 ? -8.738 1.721 15.538 1.00 77.25 204 TYR A C 1
ATOM 1564 O O . TYR A 1 204 ? -7.931 2.639 15.376 1.00 77.25 204 TYR A O 1
ATOM 1572 N N . LYS A 1 205 ? -8.347 0.450 15.689 1.00 76.31 205 LYS A N 1
ATOM 1573 C CA . LYS A 1 205 ? -6.933 0.057 15.618 1.00 76.31 205 LYS A CA 1
ATOM 1574 C C . LYS A 1 205 ? -6.740 -1.313 14.972 1.00 76.31 205 LYS A C 1
ATOM 1576 O O . LYS A 1 205 ? -7.279 -2.300 15.455 1.00 76.31 205 LYS A O 1
ATOM 1581 N N . GLY A 1 206 ? -5.892 -1.376 13.957 1.00 72.88 206 GLY A N 1
ATOM 1582 C CA . GLY A 1 206 ? -5.347 -2.605 13.390 1.00 72.88 206 GLY A CA 1
ATOM 1583 C C . GLY A 1 206 ? -3.841 -2.472 13.189 1.00 72.88 206 GLY A C 1
ATOM 1584 O O . GLY A 1 206 ? -3.315 -1.361 13.105 1.00 72.88 206 GLY A O 1
ATOM 1585 N N . TYR A 1 207 ? -3.145 -3.602 13.160 1.00 77.06 207 TYR A N 1
ATOM 1586 C CA . TYR A 1 207 ? -1.699 -3.651 12.964 1.00 77.06 207 TYR A CA 1
ATOM 1587 C C . TYR A 1 207 ? -1.414 -4.306 11.620 1.00 77.06 207 TYR A C 1
ATOM 1589 O O . TYR A 1 207 ? -1.719 -5.487 11.435 1.00 77.06 207 TYR A O 1
ATOM 1597 N N . PHE A 1 208 ? -0.843 -3.526 10.708 1.00 78.06 208 PHE A N 1
ATOM 1598 C CA . PHE A 1 208 ? -0.533 -3.933 9.345 1.00 78.06 208 PHE A CA 1
ATOM 1599 C C . PHE A 1 208 ? 0.854 -3.427 8.965 1.00 78.06 208 PHE A C 1
ATOM 1601 O O . PHE A 1 208 ? 1.261 -2.334 9.354 1.00 78.06 208 PHE A O 1
ATOM 1608 N N . GLY A 1 209 ? 1.585 -4.222 8.202 1.00 76.94 209 GLY A N 1
ATOM 1609 C CA . GLY A 1 209 ? 2.882 -3.857 7.651 1.00 76.94 209 GLY A CA 1
ATOM 1610 C C . GLY A 1 209 ? 2.971 -4.240 6.184 1.00 76.94 209 GLY A C 1
ATOM 1611 O O . GLY A 1 209 ? 2.091 -4.912 5.646 1.00 76.94 209 GLY A O 1
ATOM 1612 N N . PHE A 1 210 ? 4.053 -3.824 5.546 1.00 82.19 210 PHE A N 1
ATOM 1613 C CA . PHE A 1 210 ? 4.424 -4.290 4.221 1.00 82.19 210 PHE A CA 1
ATOM 1614 C C . PHE A 1 210 ? 5.905 -4.636 4.261 1.00 82.19 210 PHE A C 1
ATOM 1616 O O . PHE A 1 210 ? 6.718 -3.814 4.687 1.00 82.19 210 PHE A O 1
ATOM 1623 N N . GLN A 1 211 ? 6.237 -5.864 3.886 1.00 81.19 211 GLN A N 1
ATOM 1624 C CA . GLN A 1 211 ? 7.607 -6.347 3.865 1.00 81.19 211 GLN A CA 1
ATOM 1625 C C . GLN A 1 211 ? 8.129 -6.342 2.438 1.00 81.19 211 GLN A C 1
ATOM 1627 O O . GLN A 1 211 ? 7.437 -6.777 1.519 1.00 81.19 211 GLN A O 1
ATOM 1632 N N . ILE A 1 212 ? 9.358 -5.852 2.280 1.00 82.94 212 ILE A N 1
ATOM 1633 C CA . ILE A 1 212 ? 10.115 -5.903 1.033 1.00 82.94 212 ILE A CA 1
ATOM 1634 C C . ILE A 1 212 ? 11.535 -6.352 1.387 1.00 82.94 212 ILE A C 1
ATOM 1636 O O . ILE A 1 212 ? 12.334 -5.562 1.880 1.00 82.94 212 ILE A O 1
ATOM 1640 N N . ALA A 1 213 ? 11.815 -7.638 1.199 1.00 78.62 213 ALA A N 1
ATOM 1641 C CA . ALA A 1 213 ? 13.136 -8.240 1.368 1.00 78.62 213 ALA A CA 1
ATOM 1642 C C . ALA A 1 213 ? 13.925 -8.197 0.055 1.00 78.62 213 ALA A C 1
ATOM 1644 O O . ALA A 1 213 ? 15.095 -7.831 0.014 1.00 78.62 213 ALA A O 1
ATOM 1645 N N . ASN A 1 214 ? 13.258 -8.526 -1.053 1.00 78.81 214 ASN A N 1
ATOM 1646 C CA . ASN A 1 214 ? 13.900 -8.610 -2.352 1.00 78.81 214 ASN A CA 1
ATOM 1647 C C . ASN A 1 214 ? 13.976 -7.234 -3.018 1.00 78.81 214 ASN A C 1
ATOM 1649 O O . ASN A 1 214 ? 12.962 -6.582 -3.258 1.00 78.81 214 ASN A O 1
ATOM 1653 N N . LYS A 1 215 ? 15.187 -6.809 -3.382 1.00 78.06 215 LYS A N 1
ATOM 1654 C CA . LYS A 1 215 ? 15.416 -5.522 -4.054 1.00 78.06 215 LYS A CA 1
ATOM 1655 C C . LYS A 1 215 ? 14.766 -5.451 -5.437 1.00 78.06 215 LYS A C 1
ATOM 1657 O O . LYS A 1 215 ? 14.350 -4.380 -5.862 1.00 78.06 215 LYS A O 1
ATOM 1662 N N . ILE A 1 216 ? 14.675 -6.589 -6.124 1.00 83.31 216 ILE A N 1
ATOM 1663 C CA . ILE A 1 216 ? 14.268 -6.697 -7.532 1.00 83.31 216 ILE A CA 1
ATOM 1664 C C . ILE A 1 216 ? 12.740 -6.769 -7.674 1.00 83.31 216 ILE A C 1
ATOM 1666 O O . ILE A 1 216 ? 12.204 -6.537 -8.749 1.00 83.31 216 ILE A O 1
ATOM 1670 N N . SER A 1 217 ? 11.998 -7.069 -6.606 1.00 84.06 217 SER A N 1
ATOM 1671 C CA . SER A 1 217 ? 10.553 -7.322 -6.689 1.00 84.06 217 SER A CA 1
ATOM 1672 C C . SER A 1 217 ? 9.703 -6.096 -7.041 1.00 84.06 217 SER A C 1
ATOM 1674 O O . SER A 1 217 ? 8.516 -6.246 -7.343 1.00 84.06 217 SER A O 1
ATOM 1676 N N . ILE A 1 218 ? 10.284 -4.894 -7.004 1.00 87.38 218 ILE A N 1
ATOM 1677 C CA . ILE A 1 218 ? 9.589 -3.630 -7.244 1.00 87.38 218 ILE A CA 1
ATOM 1678 C C . ILE A 1 218 ? 10.401 -2.771 -8.209 1.00 87.38 218 ILE A C 1
ATOM 1680 O O . ILE A 1 218 ? 11.597 -2.562 -8.011 1.00 87.38 218 ILE A O 1
ATOM 1684 N N . SER A 1 219 ? 9.718 -2.204 -9.200 1.00 86.38 219 SER A N 1
ATOM 1685 C CA . SER A 1 219 ? 10.264 -1.170 -10.075 1.00 86.38 219 SER A CA 1
ATOM 1686 C C . SER A 1 219 ? 9.237 -0.072 -10.334 1.00 86.38 219 SER A C 1
ATOM 1688 O O . SER A 1 219 ? 8.022 -0.283 -10.243 1.00 86.38 219 SER A O 1
ATOM 1690 N N . VAL A 1 220 ? 9.720 1.136 -10.630 1.00 88.62 220 VAL A N 1
ATOM 1691 C CA . VAL A 1 220 ? 8.859 2.308 -10.840 1.00 88.62 220 VAL A CA 1
ATOM 1692 C C . VAL A 1 220 ? 9.277 3.080 -12.082 1.00 88.62 220 VAL A C 1
ATOM 1694 O O . VAL A 1 220 ? 10.435 3.456 -12.226 1.00 88.62 220 VAL A O 1
ATOM 1697 N N . ILE A 1 221 ? 8.315 3.404 -12.946 1.00 86.56 221 ILE A N 1
ATOM 1698 C CA . ILE A 1 221 ? 8.470 4.495 -13.909 1.00 86.56 221 ILE A CA 1
ATOM 1699 C C . ILE A 1 221 ? 8.014 5.774 -13.221 1.00 86.56 221 ILE A C 1
ATOM 1701 O O . ILE A 1 221 ? 6.842 5.903 -12.860 1.00 86.56 221 ILE A O 1
ATOM 1705 N N . ALA A 1 222 ? 8.924 6.722 -13.043 1.00 83.19 222 ALA A N 1
ATOM 1706 C CA . ALA A 1 222 ? 8.611 8.032 -12.488 1.00 83.19 222 ALA A CA 1
ATOM 1707 C C . ALA A 1 222 ? 8.695 9.123 -13.565 1.00 83.19 222 ALA A C 1
ATOM 1709 O O . ALA A 1 222 ? 9.240 8.924 -14.653 1.00 83.19 222 ALA A O 1
ATOM 1710 N N . ASN A 1 223 ? 8.136 10.289 -13.240 1.00 82.94 223 ASN A N 1
ATOM 1711 C CA . ASN A 1 223 ? 8.132 11.481 -14.088 1.00 82.94 223 ASN A CA 1
ATOM 1712 C C . ASN A 1 223 ? 7.327 11.343 -15.393 1.00 82.94 223 ASN A C 1
ATOM 1714 O O . ASN A 1 223 ? 7.750 11.828 -16.442 1.00 82.94 223 ASN A O 1
ATOM 1718 N N . VAL A 1 224 ? 6.163 10.689 -15.345 1.00 81.75 224 VAL A N 1
ATOM 1719 C CA . VAL A 1 224 ? 5.239 10.634 -16.489 1.00 81.75 224 VAL A CA 1
ATOM 1720 C C . VAL A 1 224 ? 4.462 11.948 -16.573 1.00 81.75 224 VAL A C 1
ATOM 1722 O O . VAL A 1 224 ? 3.576 12.195 -15.753 1.00 81.75 224 VAL A O 1
ATOM 1725 N N . ASP A 1 225 ? 4.771 12.781 -17.568 1.00 81.94 225 ASP A N 1
ATOM 1726 C CA . ASP A 1 225 ? 4.110 14.075 -17.767 1.00 81.94 225 ASP A CA 1
ATOM 1727 C C . ASP A 1 225 ? 2.990 13.966 -18.808 1.00 81.94 225 ASP A C 1
ATOM 1729 O O . ASP A 1 225 ? 3.221 13.704 -19.993 1.00 81.94 225 ASP A O 1
ATOM 1733 N N . ARG A 1 226 ? 1.758 14.200 -18.354 1.00 75.62 226 ARG A N 1
ATOM 1734 C CA . ARG A 1 226 ? 0.543 14.164 -19.184 1.00 75.62 226 ARG A CA 1
ATOM 1735 C C . ARG A 1 226 ? -0.012 15.549 -19.511 1.00 75.62 226 ARG A C 1
ATOM 1737 O O . ARG A 1 226 ? -0.910 15.658 -20.346 1.00 75.62 226 ARG A O 1
ATOM 1744 N N . VAL A 1 227 ? 0.453 16.582 -18.812 1.00 71.44 227 VAL A N 1
ATOM 1745 C CA . VAL A 1 227 ? -0.203 17.898 -18.752 1.00 71.44 227 VAL A CA 1
ATOM 1746 C C . VAL A 1 227 ? 0.585 18.947 -19.528 1.00 71.44 227 VAL A C 1
ATOM 1748 O O . VAL A 1 227 ? -0.014 19.866 -20.087 1.00 71.44 227 VAL A O 1
ATOM 1751 N N . SER A 1 228 ? 1.909 18.826 -19.578 1.00 66.38 228 SER A N 1
ATOM 1752 C CA . SER A 1 228 ? 2.757 19.780 -20.288 1.00 66.38 228 SER A CA 1
ATOM 1753 C C . SER A 1 228 ? 2.519 19.764 -21.799 1.00 66.38 228 SER A C 1
ATOM 1755 O O . SER A 1 228 ? 2.105 18.761 -22.381 1.00 66.38 228 SER A O 1
ATOM 1757 N N . ALA A 1 229 ? 2.832 20.893 -22.447 1.00 61.31 229 ALA A N 1
ATOM 1758 C CA . ALA A 1 229 ? 2.685 21.082 -23.893 1.00 61.31 229 ALA A CA 1
ATOM 1759 C C . ALA A 1 229 ? 3.401 19.991 -24.712 1.00 61.31 229 ALA A C 1
ATOM 1761 O O . ALA A 1 229 ? 2.881 19.535 -25.728 1.00 61.31 229 ALA A O 1
ATOM 1762 N N . THR A 1 230 ? 4.551 19.520 -24.224 1.00 68.62 230 THR A N 1
ATOM 1763 C CA . THR A 1 230 ? 5.236 18.332 -24.738 1.00 68.62 230 THR A CA 1
ATOM 1764 C C . THR A 1 230 ? 4.963 17.167 -23.795 1.00 68.62 230 THR A C 1
ATOM 1766 O O . THR A 1 230 ? 5.714 16.958 -22.843 1.00 68.62 230 THR A O 1
ATOM 1769 N N . LYS A 1 231 ? 3.886 16.414 -24.041 1.00 74.12 231 LYS A N 1
ATOM 1770 C CA . LYS A 1 231 ? 3.563 15.221 -23.245 1.00 74.12 231 LYS A CA 1
ATOM 1771 C C . LYS A 1 231 ? 4.736 14.239 -23.278 1.00 74.12 231 LYS A C 1
ATOM 1773 O O . LYS A 1 231 ? 5.254 13.915 -24.348 1.00 74.12 231 LYS A O 1
ATOM 1778 N N . LYS A 1 232 ? 5.144 13.763 -22.106 1.00 80.31 232 LYS A N 1
ATOM 1779 C CA . LYS A 1 232 ? 6.182 12.743 -21.929 1.00 80.31 232 LYS A CA 1
ATOM 1780 C C . LYS A 1 232 ? 5.522 11.509 -21.340 1.00 80.31 232 LYS A C 1
ATOM 1782 O O . LYS A 1 232 ? 5.548 11.266 -20.135 1.00 80.31 232 LYS A O 1
ATOM 1787 N N . LEU A 1 233 ? 4.854 10.780 -22.229 1.00 81.25 233 LEU A N 1
ATOM 1788 C CA . LEU A 1 233 ? 4.263 9.489 -21.916 1.00 81.25 233 LEU A CA 1
ATOM 1789 C C . LEU A 1 233 ? 5.345 8.403 -21.960 1.00 81.25 233 LEU A C 1
ATOM 1791 O O . LEU A 1 233 ? 6.273 8.513 -22.766 1.00 81.25 233 LEU A O 1
ATOM 1795 N N . PRO A 1 234 ? 5.234 7.355 -21.126 1.00 81.44 234 PRO A N 1
ATOM 1796 C CA . PRO A 1 234 ? 6.142 6.223 -21.193 1.00 81.44 234 PRO A CA 1
ATOM 1797 C C . PRO A 1 234 ? 6.021 5.533 -22.552 1.00 81.44 234 PRO A C 1
ATOM 1799 O O . PRO A 1 234 ? 4.946 5.455 -23.145 1.00 81.44 234 PRO A O 1
ATOM 1802 N N . THR A 1 235 ? 7.131 5.009 -23.049 1.00 82.25 235 THR A N 1
ATOM 1803 C CA . THR A 1 235 ? 7.144 4.196 -24.269 1.00 82.25 235 THR A CA 1
ATOM 1804 C C . THR A 1 235 ? 6.785 2.742 -23.956 1.00 82.25 235 THR A C 1
ATOM 1806 O O . THR A 1 235 ? 6.966 2.285 -22.830 1.00 82.25 235 THR A O 1
ATOM 1809 N N . ALA A 1 236 ? 6.312 1.990 -24.957 1.00 80.19 236 ALA A N 1
ATOM 1810 C CA . ALA A 1 236 ? 6.035 0.558 -24.790 1.00 80.19 236 ALA A CA 1
ATOM 1811 C C . ALA A 1 236 ? 7.274 -0.206 -24.294 1.00 80.19 236 ALA A C 1
ATOM 1813 O O . ALA A 1 236 ? 7.184 -0.951 -23.328 1.00 80.19 236 ALA A O 1
ATOM 1814 N N . THR A 1 237 ? 8.446 0.080 -24.874 1.00 83.88 237 THR A N 1
ATOM 1815 C CA . THR A 1 237 ? 9.713 -0.530 -24.453 1.00 83.88 237 THR A CA 1
ATOM 1816 C C . THR A 1 237 ? 10.036 -0.233 -22.988 1.00 83.88 237 THR A C 1
ATOM 1818 O O . THR A 1 237 ? 10.445 -1.135 -22.281 1.00 83.88 237 THR A O 1
ATOM 1821 N N . GLN A 1 238 ? 9.771 0.980 -22.484 1.00 84.88 238 GLN A N 1
ATOM 1822 C CA . GLN A 1 238 ? 9.993 1.289 -21.064 1.00 84.88 238 GLN A CA 1
ATOM 1823 C C . GLN A 1 238 ? 9.092 0.480 -20.124 1.00 84.88 238 GLN A C 1
ATOM 1825 O O . GLN A 1 238 ? 9.478 0.223 -18.988 1.00 84.88 238 GLN A O 1
ATOM 1830 N N . ILE A 1 239 ? 7.893 0.094 -20.566 1.00 83.75 239 ILE A N 1
ATOM 1831 C CA . ILE A 1 239 ? 6.998 -0.769 -19.785 1.00 83.75 239 ILE A CA 1
ATOM 1832 C C . ILE A 1 239 ? 7.491 -2.214 -19.841 1.00 83.75 239 ILE A C 1
ATOM 1834 O O . ILE A 1 239 ? 7.511 -2.886 -18.816 1.00 83.75 239 ILE A O 1
ATOM 1838 N N . ASP A 1 240 ? 7.942 -2.676 -21.003 1.00 85.06 240 ASP A N 1
ATOM 1839 C CA . ASP A 1 240 ? 8.522 -4.012 -21.150 1.00 85.06 240 ASP A CA 1
ATOM 1840 C C . ASP A 1 240 ? 9.811 -4.138 -20.311 1.00 85.06 240 ASP A C 1
ATOM 1842 O O . ASP A 1 240 ? 9.983 -5.111 -19.576 1.00 85.06 240 ASP A O 1
ATOM 1846 N N . ASP A 1 241 ? 10.659 -3.105 -20.317 1.00 86.31 241 ASP A N 1
ATOM 1847 C CA . ASP A 1 241 ? 11.862 -2.999 -19.486 1.00 86.31 241 ASP A CA 1
ATOM 1848 C C . ASP A 1 241 ? 11.508 -2.973 -17.993 1.00 86.31 241 ASP A C 1
ATOM 1850 O O . ASP A 1 241 ? 12.133 -3.673 -17.199 1.00 86.31 241 ASP A O 1
ATOM 1854 N N . LEU A 1 242 ? 10.459 -2.240 -17.596 1.00 86.81 242 LEU A N 1
ATOM 1855 C CA . LEU A 1 242 ? 9.961 -2.218 -16.215 1.00 86.81 242 LEU A CA 1
ATOM 1856 C C . LEU A 1 242 ? 9.597 -3.627 -15.721 1.00 86.81 242 LEU A C 1
ATOM 1858 O O . LEU A 1 242 ? 9.918 -4.003 -14.588 1.00 86.81 242 LEU A O 1
ATOM 1862 N N . LEU A 1 243 ? 8.922 -4.401 -16.573 1.00 85.19 243 LEU A N 1
ATOM 1863 C CA . LEU A 1 243 ? 8.516 -5.774 -16.289 1.00 85.19 243 LEU A CA 1
ATOM 1864 C C . LEU A 1 243 ? 9.712 -6.733 -16.284 1.00 85.19 243 LEU A C 1
ATOM 1866 O O . LEU A 1 243 ? 9.773 -7.634 -15.442 1.00 85.19 243 LEU A O 1
ATOM 1870 N N . ALA A 1 244 ? 10.683 -6.521 -17.172 1.00 85.75 244 ALA A N 1
ATOM 1871 C CA . ALA A 1 244 ? 11.929 -7.275 -17.199 1.00 85.75 244 ALA A CA 1
ATOM 1872 C C . ALA A 1 244 ? 12.763 -7.034 -15.929 1.00 85.75 244 ALA A C 1
ATOM 1874 O O . ALA A 1 244 ? 13.257 -7.999 -15.340 1.00 85.75 244 ALA A O 1
ATOM 1875 N N . MET A 1 245 ? 12.843 -5.785 -15.451 1.00 84.44 245 MET A N 1
ATOM 1876 C CA . MET A 1 245 ? 13.528 -5.427 -14.202 1.00 84.44 245 MET A CA 1
ATOM 1877 C C . MET A 1 245 ? 12.962 -6.198 -13.010 1.00 84.44 245 MET A C 1
ATOM 1879 O O . MET A 1 245 ? 13.727 -6.702 -12.201 1.00 84.44 245 MET A O 1
ATOM 1883 N N . VAL A 1 246 ? 11.640 -6.371 -12.940 1.00 84.19 246 VAL A N 1
ATOM 1884 C CA . VAL A 1 246 ? 10.971 -7.089 -11.836 1.00 84.19 246 VAL A CA 1
ATOM 1885 C C . VAL A 1 246 ? 10.945 -8.610 -12.036 1.00 84.19 246 VAL A C 1
ATOM 1887 O O . VAL A 1 246 ? 10.454 -9.360 -11.186 1.00 84.19 246 VAL A O 1
ATOM 1890 N N . ARG A 1 247 ? 11.497 -9.102 -13.155 1.00 83.94 247 ARG A N 1
ATOM 1891 C CA . ARG A 1 247 ? 11.383 -10.501 -13.594 1.00 83.94 247 ARG A CA 1
ATOM 1892 C C . ARG A 1 247 ? 9.925 -10.948 -13.520 1.00 83.94 247 ARG A C 1
ATOM 1894 O O . ARG A 1 247 ? 9.584 -11.860 -12.763 1.00 83.94 247 ARG A O 1
ATOM 1901 N N . ALA A 1 248 ? 9.060 -10.219 -14.215 1.00 79.00 248 ALA A N 1
ATOM 1902 C CA . ALA A 1 248 ? 7.624 -10.357 -14.068 1.00 79.00 248 ALA A CA 1
ATOM 1903 C C . ALA A 1 248 ? 7.127 -11.795 -14.296 1.00 79.00 248 ALA A C 1
ATOM 1905 O O . ALA A 1 248 ? 7.603 -12.513 -15.175 1.00 79.00 248 ALA A O 1
ATOM 1906 N N . ASN A 1 249 ? 6.141 -12.201 -13.498 1.00 82.31 249 ASN A N 1
ATOM 1907 C CA . ASN A 1 249 ? 5.426 -13.460 -13.647 1.00 82.31 249 ASN A CA 1
ATOM 1908 C C . ASN A 1 249 ? 3.919 -13.179 -13.691 1.00 82.31 249 ASN A C 1
ATOM 1910 O O . ASN A 1 249 ? 3.386 -12.479 -12.830 1.00 82.31 249 ASN A O 1
ATOM 1914 N N . ASN A 1 250 ? 3.221 -13.779 -14.653 1.00 75.31 250 ASN A N 1
ATOM 1915 C CA . ASN A 1 250 ? 1.790 -13.577 -14.895 1.00 75.31 250 ASN A CA 1
ATOM 1916 C C . ASN A 1 250 ? 0.906 -13.871 -13.672 1.00 75.31 250 ASN A C 1
ATOM 1918 O O . ASN A 1 250 ? -0.190 -13.329 -13.573 1.00 75.31 250 ASN A O 1
ATOM 1922 N N . SER A 1 251 ? 1.351 -14.736 -12.756 1.00 76.44 251 SER A N 1
ATOM 1923 C CA . SER A 1 251 ? 0.564 -15.121 -11.579 1.00 76.44 251 SER A CA 1
ATOM 1924 C C . SER A 1 251 ? 0.751 -14.212 -10.364 1.00 76.44 251 SER A C 1
ATOM 1926 O O . SER A 1 251 ? -0.080 -14.248 -9.460 1.00 76.44 251 SER A O 1
ATOM 1928 N N . SER A 1 252 ? 1.854 -13.462 -10.280 1.00 81.56 252 SER A N 1
ATOM 1929 C CA . SER A 1 252 ? 2.220 -12.744 -9.049 1.00 81.56 252 SER A CA 1
ATOM 1930 C C . SER A 1 252 ? 2.709 -11.313 -9.255 1.00 81.56 252 SER A C 1
ATOM 1932 O O . SER A 1 252 ? 2.991 -10.624 -8.275 1.00 81.56 252 SER A O 1
ATOM 1934 N N . THR A 1 253 ? 2.781 -10.850 -10.502 1.00 84.75 253 THR A N 1
ATOM 1935 C CA . THR A 1 253 ? 3.112 -9.467 -10.843 1.00 84.75 253 THR A CA 1
ATOM 1936 C C . THR A 1 253 ? 1.856 -8.668 -11.158 1.00 84.75 253 THR A C 1
ATOM 1938 O O . THR A 1 253 ? 0.969 -9.133 -11.871 1.00 84.75 253 THR A O 1
ATOM 1941 N N . TYR A 1 254 ? 1.810 -7.442 -10.645 1.00 85.62 254 TYR A N 1
ATOM 1942 C CA . TYR A 1 254 ? 0.742 -6.479 -10.877 1.00 85.62 254 TYR A CA 1
ATOM 1943 C C . TYR A 1 254 ? 1.338 -5.131 -11.264 1.00 85.62 254 TYR A C 1
ATOM 1945 O O . TYR A 1 254 ? 2.383 -4.728 -10.745 1.00 85.62 254 TYR A O 1
ATOM 1953 N N . LEU A 1 255 ? 0.653 -4.431 -12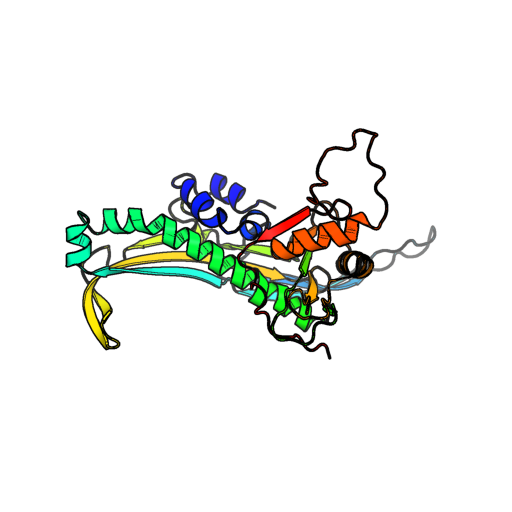.165 1.00 86.06 255 LEU A N 1
ATOM 1954 C CA . LEU A 1 255 ? 0.989 -3.066 -12.548 1.00 86.06 255 LEU A CA 1
ATOM 1955 C C . LEU A 1 255 ? -0.031 -2.109 -11.931 1.00 86.06 255 LEU A C 1
ATOM 1957 O O . LEU A 1 255 ? -1.229 -2.208 -12.196 1.00 86.06 255 LEU A O 1
ATOM 1961 N N . PHE A 1 256 ? 0.454 -1.187 -11.107 1.00 88.56 256 PHE A N 1
ATOM 1962 C CA . PHE A 1 256 ? -0.332 -0.174 -10.417 1.00 88.56 256 PHE A CA 1
ATOM 1963 C C . PHE A 1 256 ? -0.145 1.188 -11.076 1.00 88.56 256 PHE A C 1
ATOM 1965 O O . PHE A 1 256 ? 0.981 1.646 -11.283 1.00 88.56 256 PHE A O 1
ATOM 1972 N N . CYS A 1 257 ? -1.250 1.854 -11.402 1.00 85.94 257 CYS A N 1
ATOM 1973 C CA . CYS A 1 257 ? -1.206 3.203 -11.956 1.00 85.94 257 CYS A CA 1
ATOM 1974 C C . CYS A 1 257 ? -2.486 4.002 -11.681 1.00 85.94 257 CYS A C 1
ATOM 1976 O O . CYS A 1 257 ? -3.525 3.468 -11.287 1.00 85.94 257 CYS A O 1
ATOM 1978 N N . HIS A 1 258 ? -2.434 5.310 -11.925 1.00 87.50 258 HIS A N 1
ATOM 1979 C CA . HIS A 1 258 ? -3.632 6.144 -11.900 1.00 87.50 258 HIS A CA 1
ATOM 1980 C C . HIS A 1 258 ? -4.554 5.811 -13.102 1.00 87.50 258 HIS A C 1
ATOM 1982 O O . HIS A 1 258 ? -4.047 5.597 -14.208 1.00 87.50 258 HIS A O 1
ATOM 1988 N N . PRO A 1 259 ? -5.899 5.833 -12.968 1.00 84.38 259 PRO A N 1
ATOM 1989 C CA . PRO A 1 259 ? -6.837 5.548 -14.062 1.00 84.38 259 PRO A CA 1
ATOM 1990 C C . PRO A 1 259 ? -6.587 6.347 -15.344 1.00 84.38 259 PRO A C 1
ATOM 1992 O O . PRO A 1 259 ? -6.757 5.829 -16.447 1.00 84.38 259 PRO A O 1
ATOM 1995 N N . LYS A 1 260 ? -6.129 7.598 -15.216 1.00 82.88 260 LYS A N 1
ATOM 1996 C CA . LYS A 1 260 ? -5.788 8.425 -16.382 1.00 82.88 260 LYS A CA 1
ATOM 1997 C C . LYS A 1 260 ? -4.505 7.978 -17.100 1.00 82.88 260 LYS A C 1
ATOM 1999 O O . LYS A 1 260 ? -4.346 8.257 -18.276 1.00 82.88 260 LYS A O 1
ATOM 2004 N N . ILE A 1 261 ? -3.585 7.284 -16.431 1.00 80.25 261 ILE A N 1
ATOM 2005 C CA . ILE A 1 261 ? -2.435 6.675 -17.114 1.00 80.25 261 ILE A CA 1
ATOM 2006 C C . ILE A 1 261 ? -2.906 5.460 -17.910 1.00 80.25 261 ILE A C 1
ATOM 2008 O O . ILE A 1 261 ? -2.488 5.270 -19.044 1.00 80.25 261 ILE A O 1
ATOM 2012 N N . LYS A 1 262 ? -3.840 4.670 -17.366 1.00 81.12 262 LYS A N 1
ATOM 2013 C CA . LYS A 1 262 ? -4.409 3.515 -18.075 1.00 81.12 262 LYS A CA 1
ATOM 2014 C C . LYS A 1 262 ? -5.062 3.897 -19.407 1.00 81.12 262 LYS A C 1
ATOM 2016 O O . LYS A 1 262 ? -4.978 3.111 -20.347 1.00 81.12 262 LYS A O 1
ATOM 2021 N N . SER A 1 263 ? -5.695 5.070 -19.520 1.00 78.69 263 SER A N 1
ATOM 2022 C CA . SER A 1 263 ? -6.207 5.545 -20.816 1.00 78.69 263 SER A CA 1
ATOM 2023 C C . SER A 1 263 ? -5.091 5.817 -21.820 1.00 78.69 263 SER A C 1
ATOM 2025 O O . SER A 1 263 ? -5.234 5.462 -22.982 1.00 78.69 263 SER A O 1
ATOM 2027 N N . ASP A 1 264 ? -3.968 6.368 -21.374 1.00 78.06 264 ASP A N 1
ATOM 2028 C CA . ASP A 1 264 ? -2.842 6.702 -22.251 1.00 78.06 264 ASP A CA 1
ATOM 2029 C C . ASP A 1 264 ? -2.063 5.444 -22.659 1.00 78.06 264 ASP A C 1
ATOM 2031 O O . ASP A 1 264 ? -1.635 5.303 -23.801 1.00 78.06 264 ASP A O 1
ATOM 2035 N N . LEU A 1 265 ? -1.963 4.459 -21.761 1.00 75.25 265 LEU A N 1
ATOM 2036 C CA . LEU A 1 265 ? -1.391 3.145 -22.067 1.00 75.25 265 LEU A CA 1
ATOM 2037 C C . LEU A 1 265 ? -2.170 2.401 -23.164 1.00 75.25 265 LEU A C 1
ATOM 2039 O O . LEU A 1 265 ? -1.575 1.636 -23.924 1.00 75.25 265 LEU A O 1
ATOM 2043 N N . LYS A 1 266 ? -3.490 2.626 -23.278 1.00 72.12 266 LYS A N 1
ATOM 2044 C CA . LYS A 1 266 ? -4.296 2.069 -24.381 1.00 72.12 266 LYS A CA 1
ATOM 2045 C C . LYS A 1 266 ? -3.843 2.610 -25.733 1.00 72.12 266 LYS A C 1
ATOM 2047 O O . LYS A 1 266 ? -3.747 1.838 -26.683 1.00 72.12 266 LYS A O 1
ATOM 2052 N N . GLU A 1 267 ? -3.561 3.907 -25.802 1.00 72.12 267 GLU A N 1
ATOM 2053 C CA . GLU A 1 267 ? -3.099 4.575 -27.019 1.00 72.12 267 GLU A CA 1
ATOM 2054 C C . GLU A 1 267 ? -1.724 4.043 -27.441 1.00 72.12 267 GLU A C 1
ATOM 2056 O O . GLU A 1 267 ? -1.538 3.659 -28.591 1.00 72.12 267 GLU A O 1
ATOM 2061 N N . ILE A 1 268 ? -0.798 3.902 -26.488 1.00 71.81 268 ILE A N 1
ATOM 2062 C CA . ILE A 1 268 ? 0.564 3.405 -26.742 1.00 71.81 268 ILE A CA 1
ATOM 2063 C C . ILE A 1 268 ? 0.565 1.951 -27.241 1.00 71.81 268 ILE A C 1
ATOM 2065 O O . ILE A 1 268 ? 1.343 1.604 -28.132 1.00 71.81 268 ILE A O 1
ATOM 2069 N N . ARG A 1 269 ? -0.301 1.087 -26.690 1.00 63.69 269 ARG A N 1
ATOM 2070 C CA . ARG A 1 269 ? -0.375 -0.327 -27.094 1.00 63.69 269 ARG A CA 1
ATOM 2071 C C . ARG A 1 269 ? -1.028 -0.524 -28.461 1.00 63.69 269 ARG A C 1
ATOM 2073 O O . ARG A 1 269 ? -0.608 -1.413 -29.199 1.00 63.69 269 ARG A O 1
ATOM 2080 N N . GLY A 1 270 ? -2.029 0.290 -28.807 1.00 58.06 270 GLY A N 1
ATOM 2081 C CA . GLY A 1 270 ? -2.734 0.210 -30.095 1.00 58.06 270 GLY A CA 1
ATOM 2082 C C . GLY A 1 270 ? -1.804 0.288 -31.313 1.00 58.06 270 GLY A C 1
ATOM 2083 O O . GLY A 1 270 ? -2.126 -0.239 -32.373 1.00 58.06 270 GLY A O 1
ATOM 2084 N N . THR A 1 271 ? -0.615 0.865 -31.141 1.00 54.06 271 THR A N 1
ATOM 2085 C CA . THR A 1 271 ? 0.402 1.047 -32.182 1.00 54.06 271 THR A CA 1
ATOM 2086 C C . THR A 1 271 ? 1.252 -0.206 -32.464 1.00 54.06 271 THR A C 1
ATOM 2088 O O . THR A 1 271 ? 1.929 -0.248 -33.488 1.00 54.06 271 THR A O 1
ATOM 2091 N N . ARG A 1 272 ? 1.246 -1.240 -31.600 1.00 50.62 272 ARG A N 1
ATOM 2092 C CA . ARG A 1 272 ? 2.132 -2.429 -31.696 1.00 50.62 272 ARG A CA 1
ATOM 2093 C C . ARG A 1 272 ? 1.423 -3.751 -32.050 1.00 50.62 272 ARG A C 1
ATOM 2095 O O . ARG A 1 272 ? 1.774 -4.798 -31.533 1.00 50.62 272 ARG A O 1
ATOM 2102 N N . ILE A 1 273 ? 0.531 -3.720 -33.044 1.00 40.84 273 ILE A N 1
ATOM 2103 C CA . ILE A 1 273 ? -0.086 -4.901 -33.692 1.00 40.84 273 ILE A CA 1
ATOM 2104 C C . ILE A 1 273 ? -1.248 -5.504 -32.886 1.00 40.84 273 ILE A C 1
ATOM 2106 O O . ILE A 1 273 ? -1.082 -6.278 -31.946 1.00 40.84 273 ILE A O 1
ATOM 2110 N N . SER A 1 274 ? -2.464 -5.210 -33.342 1.00 42.78 274 SER A N 1
ATOM 2111 C CA . SER A 1 274 ? -3.657 -6.004 -33.077 1.00 42.78 274 SER A CA 1
ATOM 2112 C C . SER A 1 274 ? -3.756 -7.133 -34.110 1.00 42.78 274 SER A C 1
ATOM 2114 O O . SER A 1 274 ? -4.080 -6.901 -35.269 1.00 42.78 274 SER A O 1
ATOM 2116 N N . ILE A 1 275 ? -3.551 -8.385 -33.696 1.00 45.69 275 ILE A N 1
ATOM 2117 C CA . ILE A 1 275 ? -4.280 -9.499 -34.316 1.00 45.69 275 ILE A CA 1
ATOM 2118 C C . ILE A 1 275 ? -5.402 -9.829 -33.346 1.00 45.69 275 ILE A C 1
ATOM 2120 O O . ILE A 1 275 ? -5.232 -10.565 -32.379 1.00 45.69 275 ILE A O 1
ATOM 2124 N N . THR A 1 276 ? -6.554 -9.213 -33.575 1.00 46.19 276 THR A N 1
ATOM 2125 C CA . THR A 1 276 ? -7.814 -9.664 -32.992 1.00 46.19 276 THR A CA 1
ATOM 2126 C C . THR A 1 276 ? -8.743 -10.020 -34.143 1.00 46.19 276 THR A C 1
ATOM 2128 O O . THR A 1 276 ? -8.823 -9.298 -35.131 1.00 46.19 276 THR A O 1
ATOM 2131 N N . SER A 1 277 ? -9.344 -11.205 -34.016 1.00 47.97 277 SER A N 1
ATOM 2132 C CA . SER A 1 277 ? -10.472 -11.772 -34.770 1.00 47.97 277 SER A CA 1
ATOM 2133 C C . SER A 1 277 ? -11.362 -10.742 -35.508 1.00 47.97 277 SER A C 1
ATOM 2135 O O . SER A 1 277 ? -11.579 -9.655 -34.973 1.00 47.97 277 SER A O 1
ATOM 2137 N N . PRO A 1 278 ? -11.943 -11.074 -36.685 1.00 46.41 278 PRO A N 1
ATOM 2138 C CA . PRO A 1 278 ? -12.574 -10.139 -37.639 1.00 46.41 278 PRO A CA 1
ATOM 2139 C C . PRO A 1 278 ? -13.876 -9.431 -37.185 1.00 46.41 278 PRO A C 1
ATOM 2141 O O . PRO A 1 278 ? -14.653 -8.984 -38.024 1.00 46.41 278 PRO A O 1
ATOM 2144 N N . ASN A 1 279 ? -14.131 -9.269 -35.885 1.00 43.50 279 ASN A N 1
ATOM 2145 C CA . ASN A 1 279 ? -15.280 -8.528 -35.356 1.00 43.50 279 ASN A CA 1
ATOM 2146 C C . ASN A 1 279 ? -14.853 -7.141 -34.836 1.00 43.50 279 ASN A C 1
ATOM 2148 O O . ASN A 1 279 ? -14.563 -6.942 -33.658 1.00 43.50 279 ASN A O 1
ATOM 2152 N N . ILE A 1 280 ? -14.837 -6.173 -35.756 1.00 51.69 280 ILE A N 1
ATOM 2153 C CA . ILE A 1 280 ? -14.210 -4.834 -35.693 1.00 51.69 280 ILE A CA 1
ATOM 2154 C C . ILE A 1 280 ? -14.937 -3.805 -34.784 1.00 51.69 280 ILE A C 1
ATOM 2156 O O . ILE A 1 280 ? -14.799 -2.610 -34.977 1.00 51.69 280 ILE A O 1
ATOM 2160 N N . ASN A 1 281 ? -15.691 -4.199 -33.752 1.00 41.06 281 ASN A N 1
ATOM 2161 C CA . ASN A 1 281 ? -16.473 -3.223 -32.958 1.00 41.06 281 ASN A CA 1
ATOM 2162 C C . ASN A 1 281 ? -16.453 -3.419 -31.434 1.00 41.06 281 ASN A C 1
ATOM 2164 O O . ASN A 1 281 ? -17.357 -2.950 -30.743 1.00 41.06 281 ASN A O 1
ATOM 2168 N N . GLN A 1 282 ? -15.433 -4.075 -30.874 1.00 46.28 282 GLN A N 1
ATOM 2169 C CA . GLN A 1 282 ? -15.255 -4.091 -29.418 1.00 46.28 282 GLN A CA 1
ATOM 2170 C C . GLN A 1 282 ? -14.135 -3.130 -28.998 1.00 46.28 282 GLN A C 1
ATOM 2172 O O . GLN A 1 282 ? -13.016 -3.250 -29.501 1.00 46.28 282 GLN A O 1
ATOM 2177 N N . PRO A 1 283 ? -14.399 -2.169 -28.086 1.00 46.34 283 PRO A N 1
ATOM 2178 C CA . PRO A 1 283 ? -13.345 -1.322 -27.551 1.00 46.34 283 PRO A CA 1
ATOM 2179 C C . PRO A 1 283 ? -12.315 -2.213 -26.856 1.00 46.34 283 PRO A C 1
ATOM 2181 O O . PRO A 1 283 ? -12.667 -3.013 -25.991 1.00 46.34 283 PRO A O 1
ATOM 2184 N N . ILE A 1 284 ? -11.041 -2.072 -27.227 1.00 51.72 284 ILE A N 1
ATOM 2185 C CA . ILE A 1 284 ? -9.937 -2.818 -26.619 1.00 51.72 284 ILE A CA 1
ATOM 2186 C C . ILE A 1 284 ? -9.841 -2.388 -25.149 1.00 51.72 284 ILE A C 1
ATOM 2188 O O . ILE A 1 284 ? -9.274 -1.347 -24.793 1.00 51.72 284 ILE A O 1
ATOM 2192 N N . LEU A 1 285 ? -10.455 -3.168 -24.264 1.00 52.78 285 LEU A N 1
ATOM 2193 C CA . LEU A 1 285 ? -10.297 -3.010 -22.829 1.00 52.78 285 LEU A CA 1
ATOM 2194 C C . LEU A 1 285 ? -8.888 -3.494 -22.481 1.00 52.78 285 LEU A C 1
ATOM 2196 O O . LEU A 1 285 ? -8.626 -4.686 -22.362 1.00 52.78 285 LEU A O 1
ATOM 2200 N N . LEU A 1 286 ? -7.949 -2.551 -22.355 1.00 58.97 286 LEU A N 1
ATOM 2201 C CA . LEU A 1 286 ? -6.630 -2.819 -21.785 1.00 58.97 286 LEU A CA 1
ATOM 2202 C C . LEU A 1 286 ? -6.784 -3.158 -20.300 1.00 58.97 286 LEU A C 1
ATOM 2204 O O . LEU A 1 286 ? -6.654 -2.293 -19.439 1.00 58.97 286 LEU A O 1
ATOM 2208 N N . GLU A 1 287 ? -7.122 -4.403 -20.001 1.00 65.56 287 GLU A N 1
ATOM 2209 C CA . GLU A 1 287 ? -7.124 -4.936 -18.636 1.00 65.56 287 GLU A CA 1
ATOM 2210 C C . GLU A 1 287 ? -5.759 -5.510 -18.253 1.00 65.56 287 GLU A C 1
ATOM 2212 O O . GLU A 1 287 ? -5.426 -5.590 -17.072 1.00 65.56 287 GLU A O 1
ATOM 2217 N N . ARG A 1 288 ? -4.953 -5.873 -19.257 1.00 73.81 288 ARG A N 1
ATOM 2218 C CA . ARG A 1 288 ? -3.645 -6.503 -19.081 1.00 73.81 288 ARG A CA 1
ATOM 2219 C C . ARG A 1 288 ? -2.612 -5.941 -20.052 1.00 73.81 288 ARG A C 1
ATOM 2221 O O . ARG A 1 288 ? -2.955 -5.690 -21.209 1.00 73.81 288 ARG A O 1
ATOM 2228 N N . TRP A 1 289 ? -1.366 -5.814 -19.608 1.00 75.94 289 TRP A N 1
ATOM 2229 C CA . TRP A 1 289 ? -0.184 -5.617 -20.455 1.00 75.94 289 TRP A CA 1
ATOM 2230 C C . TRP A 1 289 ? 0.563 -6.948 -20.518 1.00 75.94 289 TRP A C 1
ATOM 2232 O O . TRP A 1 289 ? 0.949 -7.449 -19.474 1.00 75.94 289 TRP A O 1
ATOM 2242 N N . ASP A 1 290 ? 0.672 -7.575 -21.690 1.00 71.56 290 ASP A N 1
ATOM 2243 C CA . ASP A 1 290 ? 1.352 -8.874 -21.860 1.00 71.56 290 ASP A CA 1
ATOM 2244 C C . ASP A 1 290 ? 0.990 -9.936 -20.807 1.00 71.56 290 ASP A C 1
ATOM 2246 O O . ASP A 1 290 ? 1.835 -10.582 -20.203 1.00 71.56 290 ASP A O 1
ATOM 2250 N N . ASN A 1 291 ? -0.320 -10.114 -20.596 1.00 72.50 291 ASN A N 1
ATOM 2251 C CA . ASN A 1 291 ? -0.940 -10.988 -19.587 1.00 72.50 291 ASN A CA 1
ATOM 2252 C C . ASN A 1 291 ? -0.795 -10.561 -18.118 1.00 72.50 291 ASN A C 1
ATOM 2254 O O . ASN A 1 291 ? -1.413 -11.194 -17.262 1.00 72.50 291 ASN A O 1
ATOM 2258 N N . ILE A 1 292 ? -0.115 -9.455 -17.830 1.00 80.56 292 ILE A N 1
ATOM 2259 C CA . ILE A 1 292 ? 0.011 -8.895 -16.483 1.00 80.56 292 ILE A CA 1
ATOM 2260 C C . ILE A 1 292 ? -1.164 -7.954 -16.192 1.00 80.56 292 ILE A C 1
ATOM 2262 O O . ILE A 1 292 ? -1.425 -7.040 -16.981 1.00 80.56 292 ILE A O 1
ATOM 2266 N N . PRO A 1 293 ? -1.892 -8.146 -15.080 1.00 81.81 293 PRO A N 1
ATOM 2267 C CA . PRO A 1 293 ? -3.032 -7.310 -14.713 1.00 81.81 293 PRO A CA 1
ATOM 2268 C C . PRO A 1 293 ? -2.631 -5.861 -14.394 1.00 81.81 293 PRO A C 1
ATOM 2270 O O . PRO A 1 293 ? -1.714 -5.610 -13.610 1.00 81.81 293 PRO A O 1
ATOM 2273 N N . ILE A 1 294 ? -3.377 -4.907 -14.968 1.00 83.12 294 ILE A N 1
ATOM 2274 C CA . ILE A 1 294 ? -3.270 -3.477 -14.651 1.00 83.12 294 ILE A CA 1
ATOM 2275 C C . ILE A 1 294 ? -4.384 -3.092 -13.677 1.00 83.12 294 ILE A C 1
ATOM 2277 O O . ILE A 1 294 ? -5.562 -3.016 -14.054 1.00 83.12 294 ILE A O 1
ATOM 2281 N N . ILE A 1 295 ? -4.000 -2.784 -12.442 1.00 83.50 295 ILE A N 1
ATOM 2282 C CA . ILE A 1 295 ? -4.897 -2.320 -11.386 1.00 83.50 295 ILE A CA 1
ATOM 2283 C C . ILE A 1 295 ? -4.759 -0.806 -11.257 1.00 83.50 295 ILE A C 1
ATOM 2285 O O . ILE A 1 295 ? -3.661 -0.258 -11.165 1.00 83.50 295 ILE A O 1
ATOM 2289 N N . THR A 1 296 ? -5.896 -0.119 -11.256 1.00 83.19 296 THR A N 1
ATOM 2290 C CA . THR A 1 296 ? -5.933 1.340 -11.170 1.00 83.19 296 THR A CA 1
ATOM 2291 C C . THR A 1 296 ? -6.542 1.811 -9.874 1.00 83.19 296 THR A C 1
ATOM 2293 O O . THR A 1 296 ? -7.569 1.277 -9.466 1.00 83.19 296 THR A O 1
ATOM 2296 N N . SER A 1 297 ? -5.969 2.863 -9.293 1.00 82.38 297 SER A N 1
ATOM 2297 C CA . SER A 1 297 ? -6.506 3.500 -8.091 1.00 82.38 297 SER A CA 1
ATOM 2298 C C . SER A 1 297 ? -6.489 5.025 -8.181 1.00 82.38 297 SER A C 1
ATOM 2300 O O . SER A 1 297 ? -5.548 5.619 -8.711 1.00 82.38 297 SER A O 1
ATOM 2302 N N . TYR A 1 298 ? -7.521 5.661 -7.623 1.00 83.00 298 TYR A N 1
ATOM 2303 C CA . TYR A 1 298 ? -7.590 7.114 -7.438 1.00 83.00 298 TYR A CA 1
ATOM 2304 C C . TYR A 1 298 ? -6.775 7.611 -6.232 1.00 83.00 298 TYR A C 1
ATOM 2306 O O . TYR A 1 298 ? -6.690 8.816 -6.019 1.00 83.00 298 TYR A O 1
ATOM 2314 N N . ASN A 1 299 ? -6.158 6.710 -5.458 1.00 81.25 299 ASN A N 1
ATOM 2315 C CA . ASN A 1 299 ? -5.250 7.086 -4.369 1.00 81.25 299 ASN A CA 1
ATOM 2316 C C . ASN A 1 299 ? -3.858 7.514 -4.873 1.00 81.25 299 ASN A C 1
ATOM 2318 O O . ASN A 1 299 ? -3.078 8.071 -4.102 1.00 81.25 299 ASN A O 1
ATOM 2322 N N . PHE A 1 300 ? -3.548 7.304 -6.158 1.00 80.75 300 PHE A N 1
ATOM 2323 C CA . PHE A 1 300 ? -2.405 7.952 -6.803 1.00 80.75 300 PHE A CA 1
ATOM 2324 C C . PHE A 1 300 ? -2.631 9.464 -6.912 1.00 80.75 300 PHE A C 1
ATOM 2326 O O . PHE A 1 300 ? -3.728 9.921 -7.230 1.00 80.75 300 PHE A O 1
ATOM 2333 N N . LEU A 1 301 ? -1.569 10.240 -6.707 1.00 80.12 301 LEU A N 1
ATOM 2334 C CA . LEU A 1 301 ? -1.581 11.684 -6.896 1.00 80.12 301 LEU A CA 1
ATOM 2335 C C . LEU A 1 301 ? -1.903 12.028 -8.360 1.00 80.12 301 LEU A C 1
ATOM 2337 O O . LEU A 1 301 ? -1.271 11.550 -9.309 1.00 80.12 301 LEU A O 1
ATOM 2341 N N . ASP A 1 302 ? -2.906 12.883 -8.546 1.00 80.88 302 ASP A N 1
ATOM 2342 C CA . ASP A 1 302 ? -3.395 13.279 -9.865 1.00 80.88 302 ASP A CA 1
ATOM 2343 C C . ASP A 1 302 ? -2.542 14.407 -10.456 1.00 80.88 302 ASP A C 1
ATOM 2345 O O . ASP A 1 302 ? -2.942 15.570 -10.492 1.00 80.88 302 ASP A O 1
ATOM 2349 N N . GLY A 1 303 ? -1.334 14.067 -10.905 1.00 70.12 303 GLY A N 1
ATOM 2350 C CA . GLY A 1 303 ? -0.468 15.012 -11.609 1.00 70.12 303 GLY A CA 1
ATOM 2351 C C . GLY A 1 303 ? 0.099 16.071 -10.671 1.00 70.12 303 GLY A C 1
ATOM 2352 O O . GLY A 1 303 ? 0.284 17.217 -11.070 1.00 70.12 303 GLY A O 1
ATOM 2353 N N . THR A 1 304 ? 0.324 15.697 -9.413 1.00 76.19 304 THR A N 1
ATOM 2354 C CA . THR A 1 304 ? 0.967 16.519 -8.378 1.00 76.19 304 THR A CA 1
ATOM 2355 C C . THR A 1 304 ? 2.171 15.811 -7.762 1.00 76.19 304 THR A C 1
ATOM 2357 O O . THR A 1 304 ? 2.692 16.253 -6.738 1.00 76.19 304 THR A O 1
ATOM 2360 N N . GLU A 1 305 ? 2.638 14.712 -8.369 1.00 78.56 305 GLU A N 1
ATOM 2361 C CA . GLU A 1 305 ? 3.878 14.081 -7.933 1.00 78.56 305 GLU A CA 1
ATOM 2362 C C . GLU A 1 305 ? 5.061 14.998 -8.238 1.00 78.56 305 GLU A C 1
ATOM 2364 O O . GLU A 1 305 ? 5.228 15.483 -9.364 1.00 78.56 305 GLU A O 1
ATOM 2369 N N . GLN A 1 306 ? 5.896 15.211 -7.221 1.00 77.38 306 GLN A N 1
ATOM 2370 C CA . GLN A 1 306 ? 7.158 15.918 -7.384 1.00 77.38 306 GLN A CA 1
ATOM 2371 C C . GLN A 1 306 ? 8.085 15.139 -8.315 1.00 77.38 306 GLN A C 1
ATOM 2373 O O . GLN A 1 306 ? 8.087 13.901 -8.325 1.00 77.38 306 GLN A O 1
ATOM 2378 N N . ASN A 1 307 ? 8.874 15.885 -9.087 1.00 77.12 307 ASN A N 1
ATOM 2379 C CA . ASN A 1 307 ? 9.895 15.299 -9.938 1.00 77.12 307 ASN A CA 1
ATOM 2380 C C . ASN A 1 307 ? 10.893 14.493 -9.097 1.00 77.12 307 ASN A C 1
ATOM 2382 O O . ASN A 1 307 ? 11.370 14.964 -8.064 1.00 77.12 307 ASN A O 1
ATOM 2386 N N . VAL A 1 308 ? 11.176 13.271 -9.536 1.00 76.06 308 VAL A N 1
ATOM 2387 C CA . VAL A 1 308 ? 12.212 12.431 -8.938 1.00 76.06 308 VAL A CA 1
ATOM 2388 C C . VAL A 1 308 ? 13.481 12.615 -9.750 1.00 76.06 308 VAL A C 1
ATOM 2390 O O . VAL A 1 308 ? 13.512 12.267 -10.933 1.00 76.06 308 VAL A O 1
ATOM 2393 N N . SER A 1 309 ? 14.514 13.151 -9.109 1.00 69.06 309 SER A N 1
ATOM 2394 C CA . SER A 1 309 ? 15.867 13.155 -9.652 1.00 69.06 309 SER A CA 1
ATOM 2395 C C . SER A 1 309 ? 16.476 11.774 -9.454 1.00 69.06 309 SER A C 1
ATOM 2397 O O . SER A 1 309 ? 16.533 11.282 -8.329 1.00 69.06 309 SER A O 1
ATOM 2399 N N . PHE A 1 310 ? 16.924 11.163 -10.544 1.00 64.25 310 PHE A N 1
ATOM 2400 C CA . PHE A 1 310 ? 17.719 9.940 -10.509 1.00 64.25 310 PHE A CA 1
ATOM 2401 C C . PHE A 1 310 ? 19.188 10.366 -10.505 1.00 64.25 310 PHE A C 1
ATOM 2403 O O . PHE A 1 310 ? 19.583 11.153 -11.369 1.00 64.25 310 PHE A O 1
ATOM 2410 N N . THR A 1 311 ? 19.941 9.948 -9.489 1.00 51.16 311 THR A N 1
ATOM 2411 C CA . THR A 1 311 ? 21.405 10.088 -9.451 1.00 51.16 311 THR A CA 1
ATOM 2412 C C . THR A 1 311 ? 22.073 9.031 -10.304 1.00 51.16 311 THR A C 1
ATOM 2414 O O . THR A 1 311 ? 21.520 7.912 -10.359 1.00 51.16 311 THR A O 1
#

Radius of gyration: 23.71 Å; chains: 1; bounding box: 63×68×67 Å

pLDDT: mean 74.15, std 9.82, range [40.84, 88.62]

Sequence (311 aa):
MPTLKELSVLFAKKQPKQVESITEDSPILDMIPFEEASHELWNVYEDATEITGAGFVDLDAPLPTVGMKSELKKVDLSIMGGIAQVEEDKAQMYGGATRYFAKQEKAILRKSGMTAEYAILYNMIRAHAIANENTINAGGSSNKNHSIVAVRFMPQETTGLYSPKGFKNGAMLDVKAINGGNLMNIKVTRNGQTVEVLGFQIRYKGYFGFQIANKISISVIANVDRVSATKKLPTATQIDDLLAMVRANNSSTYLFCHPKIKSDLKEIRGTRISITSPNINQPILLERWDNIPIITSYNFLDGTEQNVSFT

Secondary structure (DSSP, 8-state):
--BHHHHHHHH-TT-HHHHHHHHTT-HHHHHSBEEE-SSSSEEEEEEEEEEEPPPP--TTSPPP--EEEEEEEEEEPEEEEEEEEEEHHHHHHTTSHHHHHHHHHHHHHHHHHHHHHHIIIIIIIIHHHHHTT-EEE----SS-EEEEEEEE-BTTTEEEEE-GGGGTTSSSSEEEEGGGG--EEEEEEETTEEEEEEEEEEEEEEEEEEEE--GGGEEEEEEEESSSSS-BPPPHHHHHHHHHHTT--TTTEEEEE-HHHHHHHHHHHHTS-----S-TTS-----EETTEEEEE-TTS-SS-BPPPPP-